Protein AF-A0A183JB23-F1 (afdb_monomer_lite)

Radius of gyration: 21.25 Å; chains: 1; bounding box: 60×54×65 Å

pLDDT: mean 81.25, std 18.47, range [29.94, 95.5]

Structure (mmCIF, N/CA/C/O backbone):
data_AF-A0A183JB23-F1
#
_entry.id   AF-A0A183JB23-F1
#
loop_
_atom_site.group_PDB
_atom_site.id
_atom_site.type_symbol
_atom_site.label_atom_id
_atom_site.label_alt_id
_atom_site.label_comp_id
_atom_site.label_asym_id
_atom_site.label_entity_id
_atom_site.label_seq_id
_atom_site.pdbx_PDB_ins_code
_atom_site.Cartn_x
_atom_site.Cartn_y
_atom_site.Cartn_z
_atom_site.occupancy
_atom_site.B_iso_or_equiv
_atom_site.auth_seq_id
_atom_site.auth_comp_id
_atom_site.auth_asym_id
_atom_site.auth_atom_id
_atom_site.pdbx_PDB_model_num
ATOM 1 N N . MET A 1 1 ? 18.033 11.923 9.412 1.00 29.94 1 MET A N 1
ATOM 2 C CA . MET A 1 1 ? 16.657 11.786 8.889 1.00 29.94 1 MET A CA 1
ATOM 3 C C . MET A 1 1 ? 16.449 10.320 8.555 1.00 29.94 1 MET A C 1
ATOM 5 O O . MET A 1 1 ? 16.976 9.853 7.556 1.00 29.94 1 MET A O 1
ATOM 9 N N . ASN A 1 2 ? 15.789 9.580 9.446 1.00 31.28 2 ASN A N 1
ATOM 10 C CA . ASN A 1 2 ? 15.559 8.147 9.283 1.00 31.28 2 ASN A CA 1
ATOM 11 C C . ASN A 1 2 ? 14.399 7.965 8.306 1.00 31.28 2 ASN A C 1
ATOM 13 O O . ASN A 1 2 ? 13.241 8.105 8.686 1.00 31.28 2 ASN A O 1
ATOM 17 N N . SER A 1 3 ? 14.717 7.726 7.036 1.00 39.00 3 SER A N 1
ATOM 18 C CA . SER A 1 3 ? 13.730 7.214 6.091 1.00 39.00 3 SER A CA 1
ATOM 19 C C . SER A 1 3 ? 13.206 5.892 6.664 1.00 39.00 3 SER A C 1
ATOM 21 O O . SER A 1 3 ? 14.045 5.064 7.039 1.00 39.00 3 SER A O 1
ATOM 23 N N . PRO A 1 4 ? 11.887 5.680 6.829 1.00 46.50 4 PRO A N 1
ATOM 24 C CA . PRO A 1 4 ? 11.413 4.397 7.314 1.00 46.50 4 PRO A CA 1
ATOM 25 C C . PRO A 1 4 ? 11.872 3.347 6.304 1.00 46.50 4 PRO A C 1
ATOM 27 O O . PRO A 1 4 ? 11.533 3.410 5.122 1.00 46.50 4 PRO A O 1
ATOM 30 N N . ILE A 1 5 ? 12.702 2.410 6.763 1.00 50.44 5 ILE A N 1
ATOM 31 C CA . ILE A 1 5 ? 12.928 1.165 6.042 1.00 50.44 5 ILE A CA 1
ATOM 32 C C . ILE A 1 5 ? 11.542 0.543 5.957 1.00 50.44 5 ILE A C 1
ATOM 34 O O . ILE A 1 5 ? 11.023 0.064 6.960 1.00 50.44 5 ILE A O 1
ATOM 38 N N . VAL A 1 6 ? 10.909 0.646 4.792 1.00 62.09 6 VAL A N 1
ATOM 39 C CA . VAL A 1 6 ? 9.597 0.053 4.572 1.00 62.09 6 VAL A CA 1
ATOM 40 C C . VAL A 1 6 ? 9.831 -1.451 4.522 1.00 62.09 6 VAL A C 1
ATOM 42 O O . VAL A 1 6 ? 10.276 -1.999 3.510 1.00 62.09 6 VAL A O 1
ATOM 45 N N . ASP A 1 7 ? 9.645 -2.118 5.657 1.00 78.62 7 ASP A N 1
ATOM 46 C CA . ASP A 1 7 ? 9.544 -3.566 5.680 1.00 78.62 7 ASP A CA 1
ATOM 47 C C . ASP A 1 7 ? 8.314 -3.996 4.861 1.00 78.62 7 ASP A C 1
ATOM 49 O O . ASP A 1 7 ? 7.400 -3.209 4.595 1.00 78.62 7 ASP A O 1
ATOM 53 N N . TYR A 1 8 ? 8.300 -5.252 4.422 1.00 83.88 8 TYR A N 1
ATOM 54 C CA . TYR A 1 8 ? 7.235 -5.757 3.558 1.00 83.88 8 TYR A CA 1
ATOM 55 C C . TYR A 1 8 ? 5.841 -5.612 4.194 1.00 83.88 8 TYR A C 1
ATOM 57 O O . TYR A 1 8 ? 4.883 -5.329 3.482 1.00 83.88 8 TYR A O 1
ATOM 65 N N . GLY A 1 9 ? 5.716 -5.772 5.516 1.00 87.88 9 GLY A N 1
ATOM 66 C CA . GLY A 1 9 ? 4.440 -5.653 6.221 1.00 87.88 9 GLY A CA 1
ATOM 67 C C . GLY A 1 9 ? 3.902 -4.230 6.189 1.00 87.88 9 GLY A C 1
ATOM 68 O O . GLY A 1 9 ? 2.749 -4.024 5.818 1.00 87.88 9 GLY A O 1
ATOM 69 N N . THR A 1 10 ? 4.757 -3.247 6.466 1.00 88.06 10 THR A N 1
ATOM 70 C CA . THR A 1 10 ? 4.409 -1.824 6.347 1.00 88.06 10 THR A CA 1
ATOM 71 C C . THR A 1 10 ? 4.030 -1.451 4.908 1.00 88.06 10 THR A C 1
ATOM 73 O O . THR A 1 10 ? 3.028 -0.767 4.689 1.00 88.06 10 THR A O 1
ATOM 76 N N . ALA A 1 11 ? 4.783 -1.936 3.912 1.00 89.19 11 ALA A N 1
ATOM 77 C CA . ALA A 1 11 ? 4.473 -1.717 2.495 1.00 89.19 11 ALA A CA 1
ATOM 78 C C . ALA A 1 11 ? 3.115 -2.326 2.118 1.00 89.19 11 ALA A C 1
ATOM 80 O O . ALA A 1 11 ? 2.312 -1.707 1.422 1.00 89.19 11 ALA A O 1
ATOM 81 N N . LYS A 1 12 ? 2.842 -3.538 2.606 1.00 90.81 12 LYS A N 1
ATOM 82 C CA . LYS A 1 12 ? 1.601 -4.252 2.324 1.00 90.81 12 LYS A CA 1
ATOM 83 C C . LYS A 1 12 ? 0.407 -3.612 3.026 1.00 90.81 12 LYS A C 1
ATOM 85 O O . LYS A 1 12 ? -0.629 -3.478 2.397 1.00 90.81 12 LYS A O 1
ATOM 90 N N . LEU A 1 13 ? 0.550 -3.110 4.253 1.00 92.56 13 LEU A N 1
ATOM 91 C CA . LEU A 1 13 ? -0.506 -2.318 4.895 1.00 92.56 13 LEU A CA 1
ATOM 92 C C . LEU A 1 13 ? -0.812 -1.050 4.096 1.00 92.56 13 LEU A C 1
ATOM 94 O O . LEU A 1 13 ? -1.975 -0.706 3.898 1.00 92.56 13 LEU A O 1
ATOM 98 N N . MET A 1 14 ? 0.229 -0.380 3.598 1.00 92.56 14 MET A N 1
ATOM 99 C CA . MET A 1 14 ? 0.056 0.755 2.699 1.00 92.56 14 MET A CA 1
ATOM 100 C C . MET A 1 14 ? -0.693 0.344 1.427 1.00 92.56 14 MET A C 1
ATOM 102 O O . MET A 1 14 ? -1.588 1.069 1.010 1.00 92.56 14 MET A O 1
ATOM 106 N N . ALA A 1 15 ? -0.397 -0.823 0.852 1.00 92.31 15 ALA A N 1
ATOM 107 C CA . ALA A 1 15 ? -1.144 -1.358 -0.283 1.00 92.31 15 ALA A CA 1
ATOM 108 C C . ALA A 1 15 ? -2.640 -1.445 -0.037 1.00 92.31 15 ALA A C 1
ATOM 110 O O . ALA A 1 15 ? -3.404 -0.812 -0.764 1.00 92.31 15 ALA A O 1
ATOM 111 N N . GLU A 1 16 ? -3.026 -2.160 1.013 1.00 94.19 16 GLU A N 1
ATOM 112 C CA . GLU A 1 16 ? -4.435 -2.374 1.329 1.00 94.19 16 GLU A CA 1
ATOM 113 C C . GLU A 1 16 ? -5.144 -1.050 1.631 1.00 94.19 16 GLU A C 1
ATOM 115 O O . GLU A 1 16 ? -6.258 -0.806 1.176 1.00 94.19 16 GLU A O 1
ATOM 120 N N . LEU A 1 17 ? -4.465 -0.135 2.329 1.00 94.81 17 LEU A N 1
ATOM 121 C CA . LEU A 1 17 ? -5.001 1.192 2.600 1.00 94.81 17 LEU A CA 1
ATOM 122 C C . LEU A 1 17 ? -5.250 1.987 1.309 1.00 94.81 17 LEU A C 1
ATOM 124 O O . LEU A 1 17 ? -6.299 2.606 1.174 1.00 94.81 17 LEU A O 1
ATOM 128 N N . TYR A 1 18 ? -4.325 1.969 0.348 1.00 95.31 18 TYR A N 1
ATOM 129 C CA . TYR A 1 18 ? -4.506 2.677 -0.924 1.00 95.31 18 TYR A CA 1
ATOM 130 C C . TYR A 1 18 ? -5.567 2.043 -1.832 1.00 95.31 18 TYR A C 1
ATOM 132 O O . TYR A 1 18 ? -6.230 2.784 -2.556 1.00 95.31 18 TYR A O 1
ATOM 140 N N . ASP A 1 19 ? -5.761 0.722 -1.785 1.00 94.25 19 ASP A N 1
ATOM 141 C CA . ASP A 1 19 ? -6.902 0.075 -2.446 1.00 94.25 19 ASP A CA 1
ATOM 142 C C . ASP A 1 19 ? -8.228 0.561 -1.833 1.00 94.25 19 ASP A C 1
ATOM 144 O O . ASP A 1 19 ? -9.118 1.001 -2.558 1.00 94.25 19 ASP A O 1
ATOM 148 N N . VAL A 1 20 ? -8.322 0.614 -0.499 1.00 95.19 20 VAL A N 1
ATOM 149 C CA . VAL A 1 20 ? -9.513 1.126 0.200 1.00 95.19 20 VAL A CA 1
ATOM 150 C C . VAL A 1 20 ? -9.780 2.605 -0.100 1.00 95.19 20 VAL A C 1
ATOM 152 O O . VAL A 1 20 ? -10.933 2.997 -0.283 1.00 95.19 20 VAL A O 1
ATOM 155 N N . LEU A 1 21 ? -8.740 3.442 -0.157 1.00 94.94 21 LEU A N 1
ATOM 156 C CA . LEU A 1 21 ? -8.888 4.870 -0.459 1.00 94.94 21 LEU A CA 1
ATOM 157 C C . LEU A 1 21 ? -9.371 5.124 -1.893 1.00 94.94 21 LEU A C 1
ATOM 159 O O . LEU A 1 21 ? -10.118 6.077 -2.106 1.00 94.94 21 LEU A O 1
ATOM 163 N N . ASP A 1 22 ? -8.974 4.290 -2.857 1.00 94.00 22 ASP A N 1
ATOM 164 C CA . ASP A 1 22 ? -9.474 4.363 -4.238 1.00 94.00 22 ASP A CA 1
ATOM 165 C C . ASP A 1 22 ? -10.975 4.034 -4.307 1.00 94.00 22 ASP A C 1
ATOM 167 O O . ASP A 1 22 ? -11.737 4.722 -4.989 1.00 94.00 22 ASP A O 1
ATOM 171 N N . ASP A 1 23 ? -11.425 3.070 -3.499 1.00 93.31 23 ASP A N 1
ATOM 172 C CA . ASP A 1 23 ? -12.833 2.670 -3.374 1.00 93.31 23 ASP A CA 1
ATOM 173 C C . ASP A 1 23 ? -13.696 3.670 -2.576 1.00 93.31 23 ASP A C 1
ATOM 175 O O . ASP A 1 23 ? -14.910 3.483 -2.429 1.00 93.31 23 ASP A O 1
ATOM 179 N N . MET A 1 24 ? -13.094 4.730 -2.029 1.00 92.75 24 MET A N 1
ATOM 180 C CA . MET A 1 24 ? -13.766 5.773 -1.254 1.00 92.75 24 MET A CA 1
ATOM 181 C C . MET A 1 24 ? -13.617 7.139 -1.951 1.00 92.75 24 MET A C 1
ATOM 183 O O . MET A 1 24 ? -12.703 7.905 -1.636 1.00 92.75 24 MET A O 1
ATOM 187 N N . PRO A 1 25 ? -14.555 7.534 -2.838 1.00 84.56 25 PRO A N 1
ATOM 188 C CA . PRO A 1 25 ? -14.402 8.697 -3.725 1.00 84.56 25 PRO A CA 1
ATOM 189 C C . PRO A 1 25 ? -14.132 10.046 -3.038 1.00 84.56 25 PRO A C 1
ATOM 191 O O . PRO A 1 25 ? -13.620 10.968 -3.683 1.00 84.56 25 PRO A O 1
ATOM 194 N N . ASN A 1 26 ? -14.497 10.155 -1.755 1.00 89.56 26 ASN A N 1
ATOM 195 C CA . ASN A 1 26 ? -14.387 11.350 -0.914 1.00 89.56 26 ASN A CA 1
ATOM 196 C C . ASN A 1 26 ? -13.376 11.194 0.242 1.00 89.56 26 ASN A C 1
ATOM 198 O O . ASN A 1 26 ? -13.339 12.055 1.125 1.00 89.56 26 ASN A O 1
ATOM 202 N N . ALA A 1 27 ? -12.595 10.105 0.275 1.00 89.75 27 ALA A N 1
ATOM 203 C CA . ALA A 1 27 ? -11.636 9.859 1.353 1.00 89.75 27 ALA A CA 1
ATOM 204 C C . ALA A 1 27 ? -10.405 10.755 1.299 1.00 89.75 27 ALA A C 1
ATOM 206 O O . ALA A 1 27 ? -9.889 11.132 2.351 1.00 89.75 27 ALA A O 1
ATOM 207 N N . VAL A 1 28 ? -9.986 11.128 0.091 1.00 92.12 28 VAL A N 1
ATOM 208 C CA . VAL A 1 28 ? -8.857 12.027 -0.160 1.00 92.12 28 VAL A CA 1
ATOM 209 C C . VAL A 1 28 ? -9.293 13.241 -0.973 1.00 92.12 28 VAL A C 1
ATOM 211 O O . VAL A 1 28 ? -10.347 13.247 -1.616 1.00 92.12 28 VAL A O 1
ATOM 214 N N . GLU A 1 29 ? -8.471 14.286 -0.962 1.00 90.94 29 GLU A N 1
ATOM 215 C CA . GLU A 1 29 ? -8.704 15.471 -1.782 1.00 90.94 29 GLU A CA 1
ATOM 216 C C . GLU A 1 29 ? -8.550 15.166 -3.279 1.00 90.94 29 GLU A C 1
ATOM 218 O O . GLU A 1 29 ? -7.829 14.257 -3.691 1.00 90.94 29 GLU A O 1
ATOM 223 N N . GLN A 1 30 ? -9.212 15.959 -4.126 1.00 89.19 30 GLN A N 1
ATOM 224 C CA . GLN A 1 30 ? -9.177 15.760 -5.578 1.00 89.19 30 GLN A CA 1
ATOM 225 C C . GLN A 1 30 ? -7.750 15.854 -6.151 1.00 89.19 30 GLN A C 1
ATOM 227 O O . GLN A 1 30 ? -7.438 15.161 -7.120 1.00 89.19 30 GLN A O 1
ATOM 232 N N . SER A 1 31 ? -6.887 16.675 -5.546 1.00 87.94 31 SER A N 1
ATOM 233 C CA . SER A 1 31 ? -5.465 16.799 -5.890 1.00 87.94 31 SER A CA 1
ATOM 234 C C . SER A 1 31 ? -4.659 15.528 -5.614 1.00 87.94 31 SER A C 1
ATOM 236 O O . SER A 1 31 ? -3.672 15.286 -6.304 1.00 87.94 31 SER A O 1
ATOM 238 N N . ASP A 1 32 ? -5.093 14.702 -4.659 1.00 89.88 32 ASP A N 1
ATOM 239 C CA . ASP A 1 32 ? -4.383 13.494 -4.228 1.00 89.88 32 ASP A CA 1
ATOM 240 C C . ASP A 1 32 ? -4.841 12.234 -4.972 1.00 89.88 32 ASP A C 1
ATOM 242 O O . ASP A 1 32 ? -4.178 11.201 -4.900 1.00 89.88 32 ASP A O 1
ATOM 246 N N . LYS A 1 33 ? -5.938 12.286 -5.740 1.00 90.69 33 LYS A N 1
ATOM 247 C CA . LYS A 1 33 ? -6.467 11.103 -6.448 1.00 90.69 33 LYS A CA 1
ATOM 248 C C . LYS A 1 33 ? -5.469 10.476 -7.417 1.00 90.69 33 LYS A C 1
ATOM 250 O O . LYS A 1 33 ? -5.397 9.258 -7.535 1.00 90.69 33 LYS A O 1
ATOM 255 N N . SER A 1 34 ? -4.673 11.293 -8.103 1.00 90.25 34 SER A N 1
ATOM 256 C CA . SER A 1 34 ? -3.638 10.782 -9.006 1.00 90.25 34 SER A CA 1
ATOM 257 C C . SER A 1 34 ? -2.496 10.101 -8.246 1.00 90.25 34 SER A C 1
ATOM 259 O O . SER A 1 34 ? -1.965 9.097 -8.711 1.00 90.25 34 SER A O 1
ATOM 261 N N . VAL A 1 35 ? -2.165 10.599 -7.052 1.00 91.81 35 VAL A N 1
ATOM 262 C CA . VAL A 1 35 ? -1.186 9.986 -6.146 1.00 91.81 35 VAL A CA 1
ATOM 263 C C . VAL A 1 35 ? -1.708 8.645 -5.631 1.00 91.81 35 VAL A C 1
ATOM 265 O O . VAL A 1 35 ? -0.976 7.659 -5.683 1.00 91.81 35 VAL A O 1
ATOM 268 N N . VAL A 1 36 ? -2.980 8.583 -5.220 1.00 93.56 36 VAL A N 1
ATOM 269 C CA . VAL A 1 36 ? -3.649 7.333 -4.823 1.00 93.56 36 VAL A CA 1
ATOM 270 C C . VAL A 1 36 ? -3.575 6.296 -5.942 1.00 93.56 36 VAL A C 1
ATOM 272 O O . VAL A 1 36 ? -3.113 5.181 -5.706 1.00 93.56 36 VAL A O 1
ATOM 275 N N . ALA A 1 37 ? -3.914 6.687 -7.172 1.00 92.69 37 ALA A N 1
ATOM 276 C CA . ALA A 1 37 ? -3.870 5.799 -8.329 1.00 92.69 37 ALA A CA 1
ATOM 277 C C . ALA A 1 37 ? -2.454 5.274 -8.634 1.00 92.69 37 ALA A C 1
ATOM 279 O O . ALA A 1 37 ? -2.299 4.088 -8.933 1.00 92.69 37 ALA A O 1
ATOM 280 N N . ILE A 1 38 ? -1.417 6.123 -8.534 1.00 93.75 38 ILE A N 1
ATOM 281 C CA . ILE A 1 38 ? -0.013 5.707 -8.703 1.00 93.75 38 ILE A CA 1
ATOM 282 C C . ILE A 1 38 ? 0.356 4.675 -7.643 1.00 93.75 38 ILE A C 1
ATOM 284 O O . ILE A 1 38 ? 0.805 3.584 -7.984 1.00 93.75 38 ILE A O 1
ATOM 288 N N . VAL A 1 39 ? 0.174 5.009 -6.363 1.00 94.06 39 VAL A N 1
ATOM 289 C CA . VAL A 1 39 ? 0.638 4.161 -5.258 1.00 94.06 39 VAL A CA 1
ATOM 290 C C . VAL A 1 39 ? -0.092 2.821 -5.271 1.00 94.06 39 VAL A C 1
ATOM 292 O O . VAL A 1 39 ? 0.556 1.781 -5.191 1.00 94.06 39 VAL A O 1
ATOM 295 N N . ARG A 1 40 ? -1.411 2.818 -5.486 1.00 93.75 40 ARG A N 1
ATOM 296 C CA . ARG A 1 40 ? -2.208 1.597 -5.650 1.00 93.75 40 ARG A CA 1
ATOM 297 C C . ARG A 1 40 ? -1.667 0.683 -6.751 1.00 93.75 40 ARG A C 1
ATOM 299 O O . ARG A 1 40 ? -1.449 -0.503 -6.522 1.00 93.75 40 ARG A O 1
ATOM 306 N N . ASN A 1 41 ? -1.404 1.226 -7.937 1.00 92.94 41 ASN A N 1
ATOM 307 C CA . ASN A 1 41 ? -0.906 0.432 -9.062 1.00 92.94 41 ASN A CA 1
ATOM 308 C C . ASN A 1 41 ? 0.537 -0.052 -8.853 1.00 92.94 41 ASN A C 1
ATOM 310 O O . ASN A 1 41 ? 0.875 -1.180 -9.213 1.00 92.94 41 ASN A O 1
ATOM 314 N N . VAL A 1 42 ? 1.376 0.756 -8.199 1.00 93.25 42 VAL A N 1
ATOM 315 C CA . VAL A 1 42 ? 2.703 0.326 -7.736 1.00 93.25 42 VAL A CA 1
ATOM 316 C C . VAL A 1 42 ? 2.577 -0.878 -6.807 1.00 93.25 42 VAL A C 1
ATOM 318 O O . VAL A 1 42 ? 3.299 -1.857 -6.972 1.00 93.25 42 VAL A O 1
ATOM 321 N N . ASN A 1 43 ? 1.639 -0.842 -5.865 1.00 91.06 43 ASN A N 1
ATOM 322 C CA . ASN A 1 43 ? 1.438 -1.928 -4.916 1.00 91.06 43 ASN A CA 1
ATOM 323 C C . ASN A 1 43 ? 0.996 -3.223 -5.602 1.00 91.06 43 ASN A C 1
ATOM 325 O O . ASN A 1 43 ? 1.560 -4.281 -5.332 1.00 91.06 43 ASN A O 1
ATOM 329 N N . ARG A 1 44 ? 0.054 -3.143 -6.543 1.00 89.31 44 ARG A N 1
ATOM 330 C CA . ARG A 1 44 ? -0.423 -4.312 -7.299 1.00 89.31 44 ARG A CA 1
ATOM 331 C C . ARG A 1 44 ? 0.685 -5.012 -8.079 1.00 89.31 44 ARG A C 1
ATOM 333 O O . ARG A 1 44 ? 0.728 -6.237 -8.103 1.00 89.31 44 ARG A O 1
ATOM 340 N N . LEU A 1 45 ? 1.597 -4.245 -8.674 1.00 89.94 45 LEU A N 1
ATOM 341 C CA . LEU A 1 45 ? 2.695 -4.784 -9.479 1.00 89.94 45 LEU A CA 1
ATOM 342 C C . LEU A 1 45 ? 3.892 -5.238 -8.635 1.00 89.94 45 LEU A C 1
ATOM 344 O O . LEU A 1 45 ? 4.410 -6.337 -8.826 1.00 89.94 45 LEU A O 1
ATOM 348 N N . PHE A 1 46 ? 4.355 -4.394 -7.712 1.00 90.50 46 PHE A N 1
ATOM 349 C CA . PHE A 1 46 ? 5.643 -4.573 -7.032 1.00 90.50 46 PHE A CA 1
ATOM 350 C C . PHE A 1 46 ? 5.536 -5.201 -5.637 1.00 90.50 46 PHE A C 1
ATOM 352 O O . PHE A 1 46 ? 6.557 -5.623 -5.096 1.00 90.50 46 PHE A O 1
ATOM 359 N N . LEU A 1 47 ? 4.327 -5.313 -5.073 1.00 88.94 47 LEU A N 1
ATOM 360 C CA . LEU A 1 47 ? 4.046 -6.073 -3.845 1.00 88.94 47 LEU A CA 1
ATOM 361 C C . LEU A 1 47 ? 3.214 -7.335 -4.104 1.00 88.94 47 LEU A C 1
ATOM 363 O O . LEU A 1 47 ? 2.608 -7.883 -3.181 1.00 88.94 47 LEU A O 1
ATOM 367 N N . HIS A 1 48 ? 3.159 -7.806 -5.350 1.00 86.38 48 HIS A N 1
ATOM 368 C CA . HIS A 1 48 ? 2.441 -9.034 -5.660 1.00 86.38 48 HIS A CA 1
ATOM 369 C C . HIS A 1 48 ? 3.054 -10.232 -4.899 1.00 86.38 48 HIS A C 1
ATOM 371 O O . HIS A 1 48 ? 4.284 -10.349 -4.840 1.00 86.38 48 HIS A O 1
ATOM 377 N N . PRO A 1 49 ? 2.249 -11.169 -4.355 1.00 83.62 49 PRO A N 1
ATOM 378 C CA . PRO A 1 49 ? 2.764 -12.302 -3.584 1.00 83.62 49 PRO A CA 1
ATOM 379 C C . PRO A 1 49 ? 3.839 -13.123 -4.303 1.00 83.62 49 PRO A C 1
ATOM 381 O O . PRO A 1 49 ? 4.796 -13.569 -3.681 1.00 83.62 49 PRO A O 1
ATOM 384 N N . SER A 1 50 ? 3.742 -13.269 -5.626 1.00 84.31 50 SER A N 1
ATOM 385 C CA . SER A 1 50 ? 4.728 -14.019 -6.418 1.00 84.31 50 SER A CA 1
ATOM 386 C C . SER A 1 50 ? 6.111 -13.359 -6.506 1.00 84.31 50 SER A C 1
ATOM 388 O O . SER A 1 50 ? 7.052 -14.006 -6.951 1.00 84.31 50 SER A O 1
ATOM 390 N N . VAL A 1 51 ? 6.244 -12.077 -6.145 1.00 84.94 51 VAL A N 1
ATOM 391 C CA . VAL A 1 51 ? 7.533 -11.358 -6.104 1.00 84.94 51 VAL A CA 1
ATOM 392 C C . VAL A 1 51 ? 7.980 -11.028 -4.675 1.00 84.94 51 VAL A C 1
ATOM 394 O O . VAL A 1 51 ? 9.037 -10.423 -4.486 1.00 84.94 51 VAL A O 1
ATOM 397 N N . LYS A 1 52 ? 7.216 -11.465 -3.662 1.00 85.94 52 LYS A N 1
ATOM 398 C CA . LYS A 1 52 ? 7.493 -11.252 -2.233 1.00 85.94 52 LYS A CA 1
ATOM 399 C C . LYS A 1 52 ? 8.906 -11.683 -1.849 1.00 85.94 52 LYS A C 1
ATOM 401 O O . LYS A 1 52 ? 9.625 -10.905 -1.228 1.00 85.94 52 LYS A O 1
ATOM 406 N N . ASP A 1 53 ? 9.319 -12.887 -2.235 1.00 84.69 53 ASP A N 1
ATOM 407 C CA . ASP A 1 53 ? 10.618 -13.435 -1.826 1.00 84.69 53 ASP A CA 1
ATOM 408 C C . ASP A 1 53 ? 11.785 -12.641 -2.418 1.00 84.69 53 ASP A C 1
ATOM 410 O O . ASP A 1 53 ? 12.766 -12.374 -1.723 1.00 84.69 53 ASP A O 1
ATOM 414 N N . ALA A 1 54 ? 11.660 -12.180 -3.667 1.00 85.81 54 ALA A N 1
ATOM 415 C CA . ALA A 1 54 ? 12.642 -11.293 -4.285 1.00 85.81 54 ALA A CA 1
ATOM 416 C C . ALA A 1 54 ? 12.741 -9.966 -3.515 1.00 85.81 54 ALA A C 1
ATOM 418 O O . ALA A 1 54 ? 13.836 -9.511 -3.188 1.00 85.81 54 ALA A O 1
ATOM 419 N N . LEU A 1 55 ? 11.600 -9.387 -3.135 1.00 84.44 55 LEU A N 1
ATOM 420 C CA . LEU 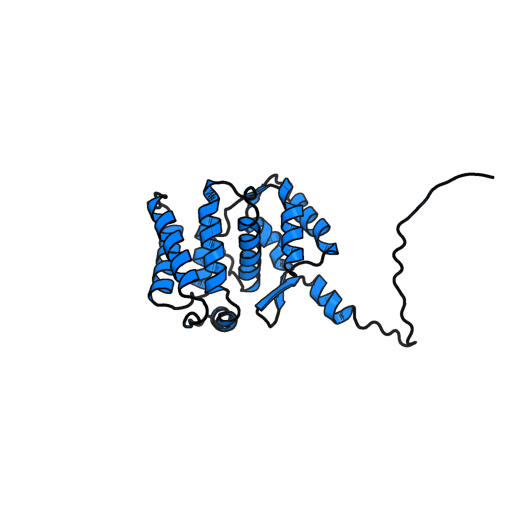A 1 55 ? 11.562 -8.134 -2.388 1.00 84.44 55 LEU A CA 1
ATOM 421 C C . LEU A 1 55 ? 12.146 -8.267 -0.969 1.00 84.44 55 LEU A C 1
ATOM 423 O O . LEU A 1 55 ? 12.888 -7.386 -0.530 1.00 84.44 55 LEU A O 1
ATOM 427 N N . ILE A 1 56 ? 11.848 -9.365 -0.263 1.00 84.31 56 ILE A N 1
ATOM 428 C CA . ILE A 1 56 ? 12.363 -9.643 1.089 1.00 84.31 56 ILE A CA 1
ATOM 429 C C . ILE A 1 56 ? 13.869 -9.928 1.058 1.00 84.31 56 ILE A C 1
ATOM 431 O O . ILE A 1 56 ? 14.603 -9.406 1.897 1.00 84.31 56 ILE A O 1
ATOM 435 N N . SER A 1 57 ? 14.337 -10.711 0.083 1.00 84.00 57 SER A N 1
ATOM 436 C CA . SER A 1 57 ? 15.764 -11.023 -0.098 1.00 84.00 57 SER A CA 1
ATOM 437 C C . SER A 1 57 ? 16.584 -9.851 -0.650 1.00 84.00 57 SER A C 1
ATOM 439 O O . SER A 1 57 ? 17.811 -9.901 -0.639 1.00 84.00 57 SER A O 1
ATOM 441 N N . GLY A 1 58 ? 15.929 -8.780 -1.115 1.00 82.38 58 GLY A N 1
ATOM 442 C CA . GLY A 1 58 ? 16.586 -7.628 -1.738 1.00 82.38 58 GLY A CA 1
ATOM 443 C C . GLY A 1 58 ? 17.058 -7.888 -3.172 1.00 82.38 58 GLY A C 1
ATOM 444 O O . GLY A 1 58 ? 17.790 -7.072 -3.739 1.00 82.38 58 GLY A O 1
ATOM 445 N N . CYS A 1 59 ? 16.643 -9.004 -3.768 1.00 85.81 59 CYS A N 1
ATOM 446 C CA . CYS A 1 59 ? 16.922 -9.349 -5.152 1.00 85.81 59 CYS A CA 1
ATOM 447 C C . CYS A 1 59 ? 15.949 -8.653 -6.116 1.00 85.81 59 CYS A C 1
ATOM 449 O O . CYS A 1 59 ? 14.836 -8.263 -5.764 1.00 85.81 59 CYS A O 1
ATOM 451 N N . ILE A 1 60 ? 16.372 -8.527 -7.373 1.00 88.31 60 ILE A N 1
ATOM 452 C CA . ILE A 1 60 ? 15.486 -8.160 -8.480 1.00 88.31 60 ILE A CA 1
ATOM 453 C C . ILE A 1 60 ? 15.051 -9.427 -9.212 1.00 88.31 60 ILE A C 1
ATOM 455 O O . ILE A 1 60 ? 15.844 -10.348 -9.404 1.00 88.31 60 ILE A O 1
ATOM 459 N N . ALA A 1 61 ? 13.792 -9.470 -9.624 1.00 88.62 61 ALA A N 1
ATOM 460 C CA . ALA A 1 61 ? 13.211 -10.560 -10.392 1.00 88.62 61 ALA A CA 1
ATOM 461 C C . ALA A 1 61 ? 12.443 -9.985 -11.580 1.00 88.62 61 ALA A C 1
ATOM 463 O O . ALA A 1 61 ? 12.103 -8.802 -11.597 1.00 88.62 61 ALA A O 1
ATOM 464 N N . ARG A 1 62 ? 12.175 -10.804 -12.595 1.00 88.62 62 ARG A N 1
ATOM 465 C CA . ARG A 1 62 ? 11.266 -10.378 -13.660 1.00 88.62 62 ARG A CA 1
ATOM 466 C C . ARG A 1 62 ? 9.860 -10.262 -13.100 1.00 88.62 62 ARG A C 1
ATOM 468 O O . ARG A 1 62 ? 9.453 -11.094 -12.287 1.00 88.62 62 ARG A O 1
ATOM 475 N N . LEU A 1 63 ? 9.120 -9.257 -13.559 1.00 86.25 63 LEU A N 1
ATOM 476 C CA . LEU A 1 63 ? 7.695 -9.205 -13.264 1.00 86.25 63 LEU A CA 1
ATOM 477 C C . LEU A 1 63 ? 7.022 -10.448 -13.884 1.00 86.25 63 LEU A C 1
ATOM 479 O O . LEU A 1 63 ? 7.326 -10.803 -15.030 1.00 86.25 63 LEU A O 1
ATOM 483 N N . PRO A 1 64 ? 6.165 -11.154 -13.127 1.00 78.94 64 PRO A N 1
ATOM 484 C CA . PRO A 1 64 ? 5.452 -12.330 -13.606 1.00 78.94 64 PRO A CA 1
ATOM 485 C C . PRO A 1 64 ? 4.708 -12.044 -14.907 1.00 78.94 64 PRO A C 1
ATOM 487 O O . PRO A 1 64 ? 3.971 -11.070 -14.991 1.00 78.94 64 PRO A O 1
ATOM 490 N N . ALA A 1 65 ? 4.830 -12.933 -15.894 1.00 70.81 65 ALA A N 1
ATOM 491 C CA . ALA A 1 65 ? 4.095 -12.808 -17.157 1.00 70.81 65 ALA A CA 1
ATOM 492 C C . ALA A 1 65 ? 2.561 -12.831 -16.970 1.00 70.81 65 ALA A C 1
ATOM 494 O O . ALA A 1 65 ? 1.833 -12.381 -17.849 1.00 70.81 65 ALA A O 1
ATOM 495 N N . SER A 1 66 ? 2.089 -13.360 -15.834 1.00 63.00 66 SER A N 1
ATOM 496 C CA . SER A 1 66 ? 0.682 -13.419 -15.430 1.00 63.00 66 SER A CA 1
ATOM 497 C C . SER A 1 66 ? 0.144 -12.125 -14.811 1.00 63.00 66 SER A C 1
ATOM 499 O O . SER A 1 66 ? -1.070 -11.991 -14.712 1.00 63.00 66 SER A O 1
ATOM 501 N N . LEU A 1 67 ? 1.008 -11.195 -14.376 1.00 62.91 67 LEU A N 1
ATOM 502 C CA . LEU A 1 67 ? 0.605 -9.813 -14.094 1.00 62.91 67 LEU A CA 1
ATOM 503 C C . LEU A 1 67 ? 0.483 -9.157 -15.462 1.00 62.91 67 LEU A C 1
ATOM 505 O O . LEU A 1 67 ? 1.487 -8.859 -16.112 1.00 62.91 67 LEU A O 1
ATOM 509 N N . CYS A 1 68 ? -0.749 -9.128 -15.958 1.00 63.81 68 CYS A N 1
ATOM 510 C CA . CYS A 1 68 ? -1.069 -8.853 -17.341 1.00 63.81 68 CYS A CA 1
ATOM 511 C C . CYS A 1 68 ? -0.392 -7.561 -17.817 1.00 63.81 68 CYS A C 1
ATOM 513 O O . CYS A 1 68 ? -0.187 -6.585 -17.095 1.00 63.81 68 CYS A O 1
ATOM 515 N N . GLN A 1 69 ? -0.089 -7.520 -19.112 1.00 78.06 69 GLN A N 1
ATOM 516 C CA . GLN A 1 69 ? 0.356 -6.295 -19.782 1.00 78.06 69 GLN A CA 1
ATOM 517 C C . GLN A 1 69 ? -0.581 -5.104 -19.505 1.00 78.06 69 GLN A C 1
ATOM 519 O O . GLN A 1 69 ? -0.163 -3.959 -19.645 1.00 78.06 69 GLN A O 1
ATOM 524 N N . MET A 1 70 ? -1.820 -5.386 -19.090 1.00 82.81 70 MET A N 1
ATOM 525 C CA . MET A 1 70 ? -2.816 -4.431 -18.634 1.00 82.81 70 MET A CA 1
ATOM 526 C C . MET A 1 70 ? -2.367 -3.623 -17.416 1.00 82.81 70 MET A C 1
ATOM 528 O O . MET A 1 70 ? -2.346 -2.406 -17.528 1.00 82.81 70 MET A O 1
ATOM 532 N N . GLU A 1 71 ? -1.948 -4.232 -16.303 1.00 86.81 71 GLU A N 1
ATOM 533 C CA . GLU A 1 71 ? -1.530 -3.490 -15.101 1.00 86.81 71 GLU A CA 1
ATOM 534 C C . GLU A 1 71 ? -0.275 -2.646 -15.376 1.00 86.81 71 GLU A C 1
ATOM 536 O O . GLU A 1 71 ? -0.153 -1.506 -14.924 1.00 86.81 71 GLU A O 1
ATOM 541 N N . ILE A 1 72 ? 0.652 -3.172 -16.187 1.00 89.12 72 ILE A N 1
ATOM 542 C CA . ILE A 1 72 ? 1.831 -2.422 -16.646 1.00 89.12 72 ILE A CA 1
ATOM 543 C C . ILE A 1 72 ? 1.409 -1.232 -17.520 1.00 89.12 72 ILE A C 1
ATOM 545 O O . ILE A 1 72 ? 1.929 -0.125 -17.349 1.00 89.12 72 ILE A O 1
ATOM 549 N N . ALA A 1 73 ? 0.490 -1.437 -18.467 1.00 89.00 73 ALA A N 1
ATOM 550 C CA . ALA A 1 73 ? -0.014 -0.380 -19.340 1.00 89.00 73 ALA A CA 1
ATOM 551 C C . ALA A 1 73 ? -0.802 0.679 -18.555 1.00 89.00 73 ALA A C 1
ATOM 553 O O . ALA A 1 73 ? -0.634 1.872 -18.810 1.00 89.00 73 ALA A O 1
ATOM 554 N N . GLU A 1 74 ? -1.595 0.257 -17.572 1.00 91.50 74 GLU A N 1
ATOM 555 C CA . GLU A 1 74 ? -2.362 1.125 -16.684 1.00 91.50 74 GLU A CA 1
ATOM 556 C C . GLU A 1 74 ? -1.428 2.035 -15.885 1.00 91.50 74 GLU A C 1
ATOM 558 O O . GLU A 1 74 ? -1.538 3.261 -15.978 1.00 91.50 74 GLU A O 1
ATOM 563 N N . LEU A 1 75 ? -0.435 1.470 -15.184 1.00 92.31 75 LEU A N 1
ATOM 564 C CA . LEU A 1 75 ? 0.517 2.278 -14.422 1.00 92.31 75 LEU A CA 1
ATOM 565 C C . LEU A 1 75 ? 1.298 3.240 -15.331 1.00 92.31 75 LEU A C 1
ATOM 567 O O . LEU A 1 75 ? 1.497 4.402 -14.971 1.00 92.31 75 LEU A O 1
ATOM 571 N N . ARG A 1 76 ? 1.699 2.804 -16.535 1.00 91.56 76 ARG A N 1
ATOM 572 C CA . ARG A 1 76 ? 2.347 3.691 -17.520 1.00 91.56 76 ARG A CA 1
ATOM 573 C C . ARG A 1 76 ? 1.443 4.862 -17.912 1.00 91.56 76 ARG A C 1
ATOM 575 O O . ARG A 1 76 ? 1.913 6.000 -17.919 1.00 91.56 76 ARG A O 1
ATOM 582 N N . GLY A 1 77 ? 0.169 4.609 -18.208 1.00 92.25 77 GLY A N 1
ATOM 583 C CA . GLY A 1 77 ? -0.796 5.649 -18.575 1.00 92.25 77 GLY A CA 1
ATOM 584 C C . GLY A 1 77 ? -1.051 6.649 -17.444 1.00 92.25 77 GLY A C 1
ATOM 585 O O . GLY A 1 77 ? -1.108 7.862 -17.680 1.00 92.25 77 GLY A O 1
ATOM 586 N N . ILE A 1 78 ? -1.124 6.162 -16.201 1.00 92.12 78 ILE A N 1
ATOM 587 C CA . ILE A 1 78 ? -1.265 7.006 -15.008 1.00 92.12 78 ILE A CA 1
ATOM 588 C C . ILE A 1 78 ? -0.035 7.902 -14.839 1.00 92.12 78 ILE A C 1
ATOM 590 O O . ILE A 1 78 ? -0.190 9.112 -14.667 1.00 92.12 78 ILE A O 1
ATOM 594 N N . ILE A 1 79 ? 1.178 7.345 -14.939 1.00 92.06 79 ILE A N 1
ATOM 595 C CA . ILE A 1 79 ? 2.430 8.110 -14.826 1.00 92.06 79 ILE A CA 1
ATOM 596 C C . ILE A 1 79 ? 2.504 9.192 -15.909 1.00 92.06 79 ILE A C 1
ATOM 598 O O . ILE A 1 79 ? 2.782 10.346 -15.596 1.00 92.06 79 ILE A O 1
ATOM 602 N N . GLN A 1 80 ? 2.198 8.858 -17.166 1.00 89.88 80 GLN A N 1
ATOM 603 C CA . GLN A 1 80 ? 2.197 9.829 -18.267 1.00 89.88 80 GLN A CA 1
ATOM 604 C C . GLN A 1 80 ? 1.205 10.971 -18.022 1.00 89.88 80 GLN A C 1
ATOM 606 O O . GLN A 1 80 ? 1.548 12.144 -18.171 1.00 89.88 80 GLN A O 1
ATOM 611 N N . THR A 1 81 ? -0.013 10.638 -17.590 1.00 88.81 81 THR A N 1
ATOM 612 C CA . THR A 1 81 ? -1.048 11.630 -17.274 1.00 88.81 81 THR A CA 1
ATOM 613 C C . THR A 1 81 ? -0.634 12.513 -16.098 1.00 88.81 81 THR A C 1
ATOM 615 O O . THR A 1 81 ? -0.865 13.723 -16.122 1.00 88.81 81 THR A O 1
ATOM 618 N N . PHE A 1 82 ? -0.013 11.927 -15.072 1.00 87.50 82 PHE A N 1
ATOM 619 C CA . PHE A 1 82 ? 0.503 12.657 -13.920 1.00 87.50 82 PHE A CA 1
ATOM 620 C C . PHE A 1 82 ? 1.595 13.643 -14.345 1.00 87.50 82 PHE A C 1
ATOM 622 O O . PHE A 1 82 ? 1.468 14.837 -14.069 1.00 87.50 82 PHE A O 1
ATOM 629 N N . SER A 1 83 ? 2.601 13.177 -15.090 1.00 83.81 83 SER A N 1
ATOM 630 C CA . SER A 1 83 ? 3.707 13.993 -15.603 1.00 83.81 83 SER A CA 1
ATOM 631 C C . SER A 1 83 ? 3.261 15.115 -16.540 1.00 83.81 83 SER A C 1
ATOM 633 O O . SER A 1 83 ? 3.882 16.170 -16.544 1.00 83.81 83 SER A O 1
ATOM 635 N N . ALA A 1 84 ? 2.187 14.921 -17.310 1.00 82.44 84 ALA A N 1
ATOM 636 C CA . ALA A 1 84 ? 1.648 15.959 -18.188 1.00 82.44 84 ALA A CA 1
ATOM 637 C C . ALA A 1 84 ? 0.865 17.048 -17.430 1.00 82.44 84 ALA A C 1
ATOM 639 O O . ALA A 1 84 ? 0.877 18.210 -17.828 1.00 82.44 84 ALA A O 1
ATOM 640 N N . LYS A 1 85 ? 0.162 16.679 -16.349 1.00 74.62 85 LYS A N 1
ATOM 641 C CA . LYS A 1 85 ? -0.688 17.598 -15.567 1.00 74.62 85 LYS A CA 1
ATOM 642 C C . LYS A 1 85 ? 0.069 18.373 -14.495 1.00 74.62 85 LYS A C 1
ATOM 644 O O . LYS A 1 85 ? -0.376 19.446 -14.096 1.00 74.62 85 LYS A O 1
ATOM 649 N N . THR A 1 86 ? 1.161 17.818 -13.979 1.00 65.75 86 THR A N 1
ATOM 650 C CA . THR A 1 86 ? 1.919 18.432 -12.888 1.00 65.75 86 THR A CA 1
ATOM 651 C C . THR A 1 86 ? 3.181 19.096 -13.412 1.00 65.75 86 THR A C 1
ATOM 653 O O . THR A 1 86 ? 3.981 18.497 -14.123 1.00 65.75 86 THR A O 1
ATOM 656 N N . VAL A 1 87 ? 3.399 20.347 -13.012 1.00 65.06 87 VAL A N 1
ATOM 657 C CA . VAL A 1 87 ? 4.699 21.008 -13.144 1.00 65.06 87 VAL A CA 1
ATOM 658 C C . VAL A 1 87 ? 5.606 20.398 -12.069 1.00 65.06 87 VAL A C 1
ATOM 660 O O . VAL A 1 87 ? 5.828 20.992 -11.021 1.00 65.06 87 VAL A O 1
ATOM 663 N N . ILE A 1 88 ? 6.116 19.178 -12.292 1.00 62.88 88 ILE A N 1
ATOM 664 C CA . ILE A 1 88 ? 7.028 18.468 -11.358 1.00 62.88 88 ILE A CA 1
ATOM 665 C C . ILE A 1 88 ? 8.412 19.149 -11.298 1.00 62.88 88 ILE A C 1
ATOM 667 O O . ILE A 1 88 ? 9.343 18.635 -10.696 1.00 62.88 88 ILE A O 1
ATOM 671 N N . VAL A 1 89 ? 8.569 20.325 -11.908 1.00 57.12 89 VAL A N 1
ATOM 672 C CA . VAL A 1 89 ? 9.848 20.975 -12.227 1.00 57.12 89 VAL A CA 1
ATOM 673 C C . VAL A 1 89 ? 10.744 21.189 -10.995 1.00 57.12 89 VAL A C 1
ATOM 675 O O . VAL A 1 89 ? 11.956 21.253 -11.154 1.00 57.12 89 VAL A O 1
ATOM 678 N N . ASN A 1 90 ? 10.187 21.181 -9.775 1.00 62.25 90 ASN A N 1
ATOM 679 C CA . ASN A 1 90 ? 10.940 21.391 -8.533 1.00 62.25 90 ASN A CA 1
ATOM 680 C C . ASN A 1 90 ? 10.834 20.257 -7.488 1.00 62.25 90 ASN A C 1
ATOM 682 O O . ASN A 1 90 ? 11.330 20.422 -6.377 1.00 62.25 90 ASN A O 1
ATOM 686 N N . GLU A 1 91 ? 10.211 19.112 -7.795 1.00 81.19 91 GLU A N 1
ATOM 687 C CA . GLU A 1 91 ? 10.087 17.996 -6.837 1.00 81.19 91 GLU A CA 1
ATOM 688 C C . GLU A 1 91 ? 11.039 16.842 -7.187 1.00 81.19 91 GLU A C 1
ATOM 690 O O . GLU A 1 91 ? 10.623 15.823 -7.745 1.00 81.19 91 GLU A O 1
ATOM 695 N N . SER A 1 92 ? 12.324 16.997 -6.840 1.00 84.25 92 SER A N 1
ATOM 696 C CA . SER A 1 92 ? 13.399 16.033 -7.149 1.00 84.25 92 SER A CA 1
ATOM 697 C C . SER A 1 92 ? 13.047 14.589 -6.788 1.00 84.25 92 SER A C 1
ATOM 699 O O . SER A 1 92 ? 13.313 13.672 -7.565 1.00 84.25 92 SER A O 1
ATOM 701 N N . ASP A 1 93 ? 12.399 14.388 -5.641 1.00 87.00 93 ASP A N 1
ATOM 702 C CA . ASP A 1 93 ? 12.066 13.060 -5.126 1.00 87.00 93 ASP A CA 1
ATOM 703 C C . ASP A 1 93 ? 10.977 12.385 -5.969 1.00 87.00 93 ASP A C 1
ATOM 705 O O . ASP A 1 93 ? 11.080 11.198 -6.283 1.00 87.00 93 ASP A O 1
ATOM 709 N N . LYS A 1 94 ? 9.966 13.147 -6.413 1.00 88.88 94 LYS A N 1
ATOM 710 C CA . LYS A 1 94 ? 8.912 12.640 -7.304 1.00 88.88 94 LYS A CA 1
ATOM 711 C C . LYS A 1 94 ? 9.452 12.340 -8.695 1.00 88.88 94 LYS A C 1
ATOM 713 O O . LYS A 1 94 ? 9.091 11.311 -9.262 1.00 88.88 94 LYS A O 1
ATOM 718 N N . ILE A 1 95 ? 10.332 13.193 -9.230 1.00 89.69 95 ILE A N 1
ATOM 719 C CA . ILE A 1 95 ? 11.002 12.935 -10.514 1.00 89.69 95 ILE A CA 1
ATOM 720 C C . ILE A 1 95 ? 11.804 11.635 -10.422 1.00 89.69 95 ILE A C 1
ATOM 722 O O . ILE A 1 95 ? 11.651 10.758 -11.269 1.00 89.69 95 ILE A O 1
ATOM 726 N N . CYS A 1 96 ? 12.618 11.483 -9.375 1.00 90.69 96 CYS A N 1
ATOM 727 C CA . CYS A 1 96 ? 13.425 10.286 -9.155 1.00 90.69 96 CYS A CA 1
ATOM 728 C C . CYS A 1 96 ? 12.553 9.022 -9.073 1.00 90.69 96 CYS A C 1
ATOM 730 O O . CYS A 1 96 ? 12.799 8.051 -9.791 1.00 90.69 96 CYS A O 1
ATOM 732 N N . ALA A 1 97 ? 11.487 9.056 -8.269 1.00 93.00 97 ALA A N 1
ATOM 733 C CA . ALA A 1 97 ? 10.549 7.947 -8.133 1.00 93.00 97 ALA A CA 1
ATOM 734 C C . ALA A 1 97 ? 9.864 7.583 -9.465 1.00 93.00 97 ALA A C 1
ATOM 736 O O . ALA A 1 97 ? 9.768 6.402 -9.800 1.00 93.00 97 ALA A O 1
ATOM 737 N N . ILE A 1 98 ? 9.447 8.572 -10.262 1.00 92.81 98 ILE A N 1
ATOM 738 C CA . ILE A 1 98 ? 8.868 8.340 -11.595 1.00 92.81 98 ILE A CA 1
ATOM 739 C C . ILE A 1 98 ? 9.890 7.702 -12.537 1.00 92.81 98 ILE A C 1
ATOM 741 O O . ILE A 1 98 ? 9.567 6.724 -13.208 1.00 92.81 98 ILE A O 1
ATOM 745 N N . CYS A 1 99 ? 11.128 8.199 -12.569 1.00 92.06 99 CYS A N 1
ATOM 746 C CA . CYS A 1 99 ? 12.190 7.627 -13.396 1.00 92.06 99 CYS A CA 1
ATOM 747 C C . CYS A 1 99 ? 12.462 6.157 -13.042 1.00 92.06 99 CYS A C 1
ATOM 749 O O . CYS A 1 99 ? 12.605 5.324 -13.939 1.00 92.06 99 CYS A O 1
ATOM 751 N N . LEU A 1 100 ? 12.487 5.825 -11.746 1.00 94.31 100 LEU A N 1
ATOM 752 C CA . LEU A 1 100 ? 12.645 4.447 -11.271 1.00 94.31 100 LEU A CA 1
ATOM 753 C C . LEU A 1 100 ? 11.495 3.550 -11.742 1.00 94.31 100 LEU A C 1
ATOM 755 O O . LEU A 1 100 ? 11.746 2.458 -12.253 1.00 94.31 100 LEU A O 1
ATOM 759 N N . LEU A 1 101 ? 10.252 4.023 -11.620 1.00 94.50 101 LEU A N 1
ATOM 760 C CA . LEU A 1 101 ? 9.068 3.292 -12.072 1.00 94.50 101 LEU A CA 1
ATOM 761 C C . LEU A 1 101 ? 9.085 3.065 -13.584 1.00 94.50 101 LEU A C 1
ATOM 763 O O . LEU A 1 101 ? 8.928 1.934 -14.034 1.00 94.50 101 LEU A O 1
ATOM 767 N N . VAL A 1 102 ? 9.328 4.110 -14.376 1.00 93.31 102 VAL A N 1
ATOM 768 C CA . VAL A 1 102 ? 9.376 4.012 -15.843 1.00 93.31 102 VAL A CA 1
ATOM 769 C C . VAL A 1 102 ? 10.450 3.023 -16.287 1.00 93.31 102 VAL A C 1
ATOM 771 O O . VAL A 1 102 ? 10.180 2.180 -17.143 1.00 93.31 102 VAL A O 1
ATOM 774 N N . LYS A 1 103 ? 11.640 3.076 -15.676 1.00 93.31 103 LYS A N 1
ATOM 775 C CA . LYS A 1 103 ? 12.726 2.139 -15.976 1.00 93.31 103 LYS A CA 1
ATOM 776 C C . LYS A 1 103 ? 12.332 0.695 -15.659 1.00 93.31 103 LYS A C 1
ATOM 778 O O . LYS A 1 103 ? 12.452 -0.165 -16.527 1.00 93.31 103 LYS A O 1
ATOM 783 N N . ALA A 1 104 ? 11.814 0.439 -14.457 1.00 92.25 104 ALA A N 1
ATOM 784 C CA . ALA A 1 104 ? 11.397 -0.900 -14.039 1.00 92.25 104 ALA A CA 1
ATOM 785 C C . ALA A 1 104 ? 10.303 -1.476 -14.952 1.00 92.25 104 ALA A C 1
ATOM 787 O O . ALA A 1 104 ? 10.381 -2.632 -15.368 1.00 92.25 104 ALA A O 1
ATOM 788 N N . LEU A 1 105 ? 9.326 -0.646 -15.336 1.00 91.88 105 LEU A N 1
ATOM 789 C CA . LEU A 1 105 ? 8.255 -1.038 -16.250 1.00 91.88 105 LEU A CA 1
ATOM 790 C C . LEU A 1 105 ? 8.766 -1.289 -17.669 1.00 91.88 105 LEU A C 1
ATOM 792 O O . LEU A 1 105 ? 8.236 -2.167 -18.344 1.00 91.88 105 LEU A O 1
ATOM 796 N N . TYR A 1 106 ? 9.739 -0.518 -18.162 1.00 90.12 106 TYR A N 1
ATOM 797 C CA . TYR A 1 106 ? 10.324 -0.713 -19.493 1.00 90.12 106 TYR A CA 1
ATOM 798 C C . TYR A 1 106 ? 11.138 -2.005 -19.571 1.00 90.12 106 TYR A C 1
ATOM 800 O O . TYR A 1 106 ? 10.976 -2.786 -20.505 1.00 90.12 106 TYR A O 1
ATOM 808 N N . GLU A 1 107 ? 11.977 -2.249 -18.568 1.00 90.25 107 GLU A N 1
ATOM 809 C CA . GLU A 1 107 ? 12.859 -3.415 -18.524 1.00 90.25 107 GLU A CA 1
ATOM 810 C C . GLU A 1 107 ? 12.139 -4.688 -18.022 1.00 90.25 107 GLU A C 1
ATOM 812 O O . GLU A 1 107 ? 12.683 -5.786 -18.128 1.00 90.25 107 GLU A O 1
A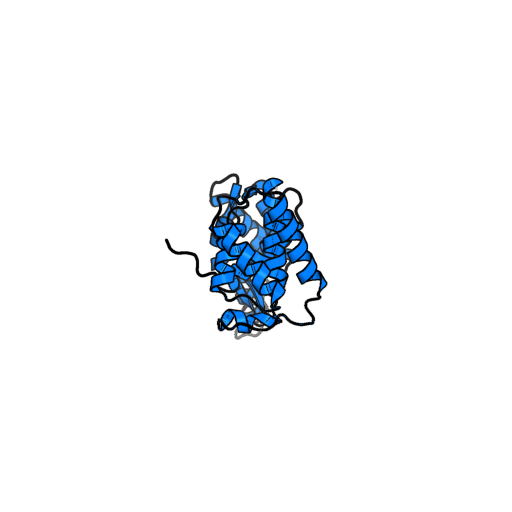TOM 817 N N . ASN A 1 108 ? 10.904 -4.552 -17.524 1.00 89.75 108 ASN A N 1
ATOM 818 C CA . ASN A 1 108 ? 10.056 -5.617 -16.982 1.00 89.75 108 ASN A CA 1
ATOM 819 C C . ASN A 1 108 ? 10.651 -6.331 -15.749 1.00 89.75 108 ASN A C 1
ATOM 821 O O . ASN A 1 108 ? 10.589 -7.560 -15.616 1.00 89.75 108 ASN A O 1
ATOM 825 N N . TRP A 1 109 ? 11.233 -5.549 -14.839 1.00 91.44 109 TRP A N 1
ATOM 826 C CA . TRP A 1 109 ? 11.819 -6.030 -13.585 1.00 91.44 109 TRP A CA 1
ATOM 827 C C . TRP A 1 109 ? 11.097 -5.465 -12.371 1.00 91.44 109 TRP A C 1
ATOM 829 O O . TRP A 1 109 ? 10.517 -4.380 -12.410 1.00 91.44 109 TRP A O 1
ATOM 839 N N . THR A 1 110 ? 11.170 -6.195 -11.263 1.00 90.75 110 THR A N 1
ATOM 840 C CA . THR A 1 110 ? 10.753 -5.702 -9.955 1.00 90.75 110 THR A CA 1
ATOM 841 C C . THR A 1 110 ? 11.661 -4.565 -9.492 1.00 90.75 110 THR A C 1
ATOM 843 O O . THR A 1 110 ? 12.820 -4.436 -9.896 1.00 90.75 110 THR A O 1
ATOM 846 N N . LEU A 1 111 ? 11.137 -3.740 -8.590 1.00 90.38 111 LEU A N 1
ATOM 847 C CA . LEU A 1 111 ? 11.942 -2.771 -7.864 1.00 90.38 111 LEU A CA 1
ATOM 848 C C . LEU A 1 111 ? 12.637 -3.436 -6.675 1.00 90.38 111 LEU A C 1
ATOM 850 O O . LEU A 1 111 ? 12.069 -4.289 -5.995 1.00 90.38 111 LEU A O 1
ATOM 854 N N . LYS A 1 112 ? 13.853 -2.973 -6.376 1.00 89.00 112 LYS A N 1
ATOM 855 C CA . LYS A 1 112 ? 14.478 -3.227 -5.07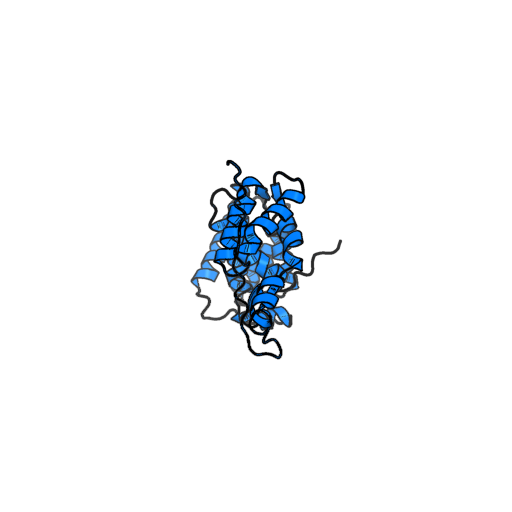7 1.00 89.00 112 LYS A CA 1
ATOM 856 C C . LYS A 1 112 ? 13.685 -2.533 -3.972 1.00 89.00 112 LYS A C 1
ATOM 858 O O . LYS A 1 112 ? 13.119 -1.460 -4.192 1.00 89.00 112 LYS A O 1
ATOM 863 N N . ARG A 1 113 ? 13.754 -3.075 -2.755 1.00 86.50 113 ARG A N 1
ATOM 864 C CA . ARG A 1 113 ? 13.107 -2.501 -1.563 1.00 86.50 113 ARG A CA 1
ATOM 865 C C . ARG A 1 113 ? 13.457 -1.027 -1.340 1.00 86.50 113 ARG A C 1
ATOM 867 O O . ARG A 1 113 ? 12.576 -0.226 -1.059 1.00 86.50 113 ARG A O 1
ATOM 874 N N . GLU A 1 114 ? 14.725 -0.659 -1.504 1.00 87.44 114 GLU A N 1
ATOM 875 C CA . GLU A 1 114 ? 15.192 0.729 -1.371 1.00 87.44 114 GLU A CA 1
ATOM 876 C C . GLU A 1 114 ? 14.542 1.677 -2.390 1.00 87.44 114 GLU A C 1
ATOM 878 O O . GLU A 1 114 ? 14.125 2.775 -2.034 1.00 87.44 114 GLU A O 1
ATOM 883 N N . HIS A 1 115 ? 14.368 1.235 -3.637 1.00 90.62 115 HIS A N 1
ATOM 884 C CA . HIS A 1 115 ? 13.691 2.020 -4.669 1.00 90.62 115 HIS A CA 1
ATOM 885 C C . HIS A 1 115 ? 12.191 2.126 -4.404 1.00 90.62 115 HIS A C 1
ATOM 887 O O . HIS A 1 115 ? 11.604 3.184 -4.605 1.00 90.62 115 HIS A O 1
ATOM 893 N N . LEU A 1 116 ? 11.573 1.050 -3.916 1.00 90.00 116 LEU A N 1
ATOM 894 C CA . LEU A 1 116 ? 10.164 1.064 -3.546 1.00 90.00 116 LEU A CA 1
ATOM 895 C C . LEU A 1 116 ? 9.904 2.027 -2.372 1.00 90.00 116 LEU A C 1
ATOM 897 O O . LEU A 1 116 ? 8.944 2.793 -2.401 1.00 90.00 116 LEU A O 1
ATOM 901 N N . ALA A 1 117 ? 10.813 2.080 -1.393 1.00 88.69 117 ALA A N 1
ATOM 902 C CA . ALA A 1 117 ? 10.758 3.062 -0.313 1.00 88.69 117 ALA A CA 1
ATOM 903 C C . ALA A 1 117 ? 10.847 4.508 -0.833 1.00 88.69 117 ALA A C 1
ATOM 905 O O . ALA A 1 117 ? 10.104 5.367 -0.361 1.00 88.69 117 ALA A O 1
ATOM 906 N N . LEU A 1 118 ? 11.690 4.789 -1.837 1.00 90.31 118 LEU A N 1
ATOM 907 C CA . LEU A 1 118 ? 11.733 6.112 -2.481 1.00 90.31 118 LEU A CA 1
ATOM 908 C C . LEU A 1 118 ? 10.384 6.482 -3.111 1.00 90.31 118 LEU A C 1
ATOM 910 O O . LEU A 1 118 ? 9.921 7.609 -2.938 1.00 90.31 118 LEU A O 1
ATOM 914 N N . VAL A 1 119 ? 9.721 5.530 -3.775 1.00 92.38 119 VAL A N 1
ATOM 915 C CA . VAL A 1 119 ? 8.382 5.738 -4.348 1.00 92.38 119 VAL A CA 1
ATOM 916 C C . VAL A 1 119 ? 7.360 6.057 -3.251 1.00 92.38 119 VAL A C 1
ATOM 918 O O . VAL A 1 119 ? 6.628 7.042 -3.362 1.00 92.38 119 VAL A O 1
ATOM 921 N N . TYR A 1 120 ? 7.336 5.296 -2.154 1.00 91.19 120 TYR A N 1
ATOM 922 C CA . TYR A 1 120 ? 6.411 5.564 -1.046 1.00 91.19 120 TYR A CA 1
ATOM 923 C C . TYR A 1 120 ? 6.696 6.871 -0.316 1.00 91.19 120 TYR A C 1
ATOM 925 O O . TYR A 1 120 ? 5.762 7.571 0.061 1.00 91.19 120 TYR A O 1
ATOM 933 N N . ASN A 1 121 ? 7.954 7.259 -0.156 1.00 89.12 121 ASN A N 1
ATOM 934 C CA . ASN A 1 121 ? 8.279 8.543 0.458 1.00 89.12 121 ASN A CA 1
ATOM 935 C C . ASN A 1 121 ? 7.864 9.724 -0.431 1.00 89.12 121 ASN A C 1
ATOM 937 O O . ASN A 1 121 ? 7.390 10.740 0.078 1.00 89.12 121 ASN A O 1
ATOM 941 N N . ALA A 1 122 ? 7.995 9.582 -1.754 1.00 90.38 122 ALA A N 1
ATOM 942 C CA . ALA A 1 122 ? 7.606 10.614 -2.709 1.00 90.38 122 ALA A CA 1
ATOM 943 C C . ALA A 1 122 ? 6.078 10.785 -2.814 1.00 90.38 122 ALA A C 1
ATOM 945 O O . ALA A 1 122 ? 5.590 11.913 -2.932 1.00 90.38 122 ALA A O 1
ATOM 946 N N . PHE A 1 123 ? 5.326 9.680 -2.754 1.00 90.75 123 PHE A N 1
ATOM 947 C CA . PHE A 1 123 ? 3.890 9.652 -3.062 1.00 90.75 123 PHE A CA 1
ATOM 948 C C . PHE A 1 123 ? 3.006 9.150 -1.910 1.00 90.75 123 PHE A C 1
ATOM 950 O O . PHE A 1 123 ? 1.955 9.716 -1.636 1.00 90.75 123 PHE A O 1
ATOM 957 N N . GLY A 1 124 ? 3.437 8.108 -1.207 1.00 87.56 124 GLY A N 1
ATOM 958 C CA . GLY A 1 124 ? 2.617 7.290 -0.312 1.00 87.56 124 GLY A CA 1
ATOM 959 C C . GLY A 1 124 ? 2.274 7.884 1.058 1.00 87.56 124 GLY A C 1
ATOM 960 O O . GLY A 1 124 ? 1.331 7.415 1.691 1.00 87.56 124 GLY A O 1
ATOM 961 N N . LEU A 1 125 ? 2.993 8.895 1.550 1.00 90.88 125 LEU A N 1
ATOM 962 C CA . LEU A 1 125 ? 2.848 9.327 2.952 1.00 90.88 125 LEU A CA 1
ATOM 963 C C . LEU A 1 125 ? 1.961 10.555 3.170 1.00 90.88 125 LEU A C 1
ATOM 965 O O . LEU A 1 125 ? 1.484 10.754 4.287 1.00 90.88 125 LEU A O 1
ATOM 969 N N . LYS A 1 126 ? 1.793 11.397 2.148 1.00 91.00 126 LYS A N 1
ATOM 970 C CA . LYS A 1 126 ? 1.213 12.745 2.275 1.00 91.00 126 LYS A CA 1
ATOM 971 C C . LYS A 1 126 ? -0.316 12.831 2.179 1.00 91.00 126 LYS A C 1
ATOM 973 O O . LYS A 1 126 ? -0.837 13.702 2.876 1.00 91.00 126 LYS A O 1
ATOM 978 N N . PRO A 1 127 ? -1.028 11.999 1.385 1.00 93.00 127 PRO A N 1
ATOM 979 C CA . PRO A 1 127 ? -2.480 12.112 1.267 1.00 93.00 127 PRO A CA 1
ATOM 980 C C . PRO A 1 127 ? -3.168 12.104 2.629 1.00 93.00 127 PRO A C 1
ATOM 982 O O . PRO A 1 127 ? -2.750 11.376 3.533 1.00 93.00 127 PRO A O 1
ATOM 985 N N . MET A 1 128 ? -4.191 12.942 2.786 1.00 94.31 128 MET A N 1
ATOM 986 C CA . MET A 1 128 ? -4.886 13.133 4.060 1.00 94.31 128 MET A CA 1
ATOM 987 C C . MET A 1 128 ? -6.283 12.521 4.046 1.00 94.31 128 MET A C 1
ATOM 989 O O . MET A 1 128 ? -7.036 12.702 3.093 1.00 94.31 128 MET A O 1
ATOM 993 N N . VAL A 1 129 ? -6.645 11.874 5.152 1.00 94.88 129 VAL A N 1
ATOM 994 C CA . VAL A 1 129 ? -7.955 11.256 5.381 1.00 94.88 129 VAL A CA 1
ATOM 995 C C . VAL A 1 129 ? -8.647 11.965 6.539 1.00 94.88 129 VAL A C 1
ATOM 997 O O . VAL A 1 129 ? -8.024 12.238 7.566 1.00 94.88 129 VAL A O 1
ATOM 1000 N N . LYS A 1 130 ? -9.936 12.282 6.384 1.00 94.62 130 LYS A N 1
ATOM 1001 C CA . LYS A 1 130 ? -10.742 12.943 7.425 1.00 94.62 130 LYS A CA 1
ATOM 1002 C C . LYS A 1 130 ? -11.125 11.975 8.544 1.00 94.62 130 LYS A C 1
ATOM 1004 O O . LYS A 1 130 ? -11.505 10.839 8.273 1.00 94.62 130 LYS A O 1
ATOM 1009 N N . ALA A 1 131 ? -11.158 12.469 9.780 1.00 93.06 131 ALA A N 1
ATOM 1010 C CA . ALA A 1 131 ? -11.506 11.682 10.963 1.00 93.06 131 ALA A CA 1
ATOM 1011 C C . ALA A 1 131 ? -12.913 11.076 10.937 1.00 93.06 131 ALA A C 1
ATOM 1013 O O . ALA A 1 131 ? -13.141 10.008 11.507 1.00 93.06 131 ALA A O 1
ATOM 1014 N N . SER A 1 132 ? -13.845 11.714 10.226 1.00 93.62 132 SER A N 1
ATOM 1015 C CA . SER A 1 132 ? -15.190 11.181 10.004 1.00 93.62 132 SER A CA 1
ATOM 1016 C C . SER A 1 132 ? -15.198 9.858 9.232 1.00 93.62 132 SER A C 1
ATOM 1018 O O . SER A 1 132 ? -16.179 9.134 9.315 1.00 93.62 132 SER A O 1
ATOM 1020 N N . LEU A 1 133 ? -14.128 9.544 8.494 1.00 95.00 133 LEU A N 1
ATOM 1021 C CA . LEU A 1 133 ? -14.032 8.372 7.620 1.00 95.00 133 LEU A CA 1
ATOM 1022 C C . LEU A 1 133 ? -13.210 7.226 8.220 1.00 95.00 133 LEU A C 1
ATOM 1024 O O . LEU A 1 133 ? -13.114 6.172 7.602 1.00 95.00 133 LEU A O 1
ATOM 1028 N N . TYR A 1 134 ? -12.612 7.396 9.407 1.00 94.44 134 TYR A N 1
ATOM 1029 C CA . TYR A 1 134 ? -11.833 6.322 10.037 1.00 94.44 134 TYR A CA 1
ATOM 1030 C C . TYR A 1 134 ? -12.660 5.058 10.318 1.00 94.44 134 TYR A C 1
ATOM 1032 O O . TYR A 1 134 ? -12.133 3.980 10.056 1.00 94.44 134 TYR A O 1
ATOM 1040 N N . PRO A 1 135 ? -13.924 5.131 10.791 1.00 94.19 135 PRO A N 1
ATOM 1041 C CA . PRO A 1 135 ? -14.740 3.930 10.967 1.00 94.19 135 PRO A CA 1
ATOM 1042 C C . PRO A 1 135 ? -14.937 3.155 9.657 1.00 94.19 135 PRO A C 1
ATOM 1044 O O . PRO A 1 135 ? -14.653 1.962 9.612 1.00 94.19 135 PRO A O 1
ATOM 1047 N N . ASP A 1 136 ? -15.317 3.842 8.575 1.00 95.25 136 ASP A N 1
ATOM 1048 C CA . ASP A 1 136 ? -15.527 3.224 7.257 1.00 95.25 136 ASP A CA 1
ATOM 1049 C C . ASP A 1 136 ? -14.233 2.621 6.695 1.00 95.25 136 ASP A C 1
ATOM 1051 O O . ASP A 1 136 ? -14.239 1.537 6.110 1.00 95.25 136 ASP A O 1
ATOM 1055 N N . LEU A 1 137 ? -13.108 3.312 6.904 1.00 95.12 137 LEU A N 1
ATOM 1056 C CA . LEU A 1 137 ? -11.781 2.838 6.528 1.00 95.12 137 LEU A CA 1
ATOM 1057 C C . LEU A 1 137 ? -11.432 1.533 7.256 1.00 95.12 137 LEU A C 1
ATOM 1059 O O . LEU A 1 137 ? -11.005 0.571 6.621 1.00 95.12 137 LEU A O 1
ATOM 1063 N N . MET A 1 138 ? -11.625 1.485 8.579 1.00 95.50 138 MET A N 1
ATOM 1064 C CA . MET A 1 138 ? -11.345 0.287 9.378 1.00 95.50 138 MET A CA 1
ATOM 1065 C C . MET A 1 138 ? -12.284 -0.861 9.004 1.00 95.50 138 MET A C 1
ATOM 1067 O O . MET A 1 138 ? -11.831 -1.997 8.893 1.00 95.50 138 MET A O 1
ATOM 1071 N N . TYR A 1 139 ? -13.559 -0.567 8.739 1.00 95.38 139 TYR A N 1
ATOM 1072 C CA . TYR A 1 139 ? -14.530 -1.560 8.288 1.00 95.38 139 TYR A CA 1
ATOM 1073 C C . TYR A 1 139 ? -14.123 -2.190 6.951 1.00 95.38 139 TYR A C 1
ATOM 1075 O O . TYR A 1 139 ? -14.115 -3.410 6.820 1.00 95.38 139 TYR A O 1
ATOM 1083 N N . LYS A 1 140 ? -13.705 -1.382 5.968 1.00 95.50 140 LYS A N 1
ATOM 1084 C CA . LYS A 1 140 ? -13.225 -1.896 4.674 1.00 95.50 140 LYS A CA 1
ATOM 1085 C C . LYS A 1 140 ? -11.942 -2.722 4.801 1.00 95.50 140 LYS A C 1
ATOM 1087 O O . LYS A 1 140 ? -11.811 -3.729 4.115 1.00 95.50 140 LYS A O 1
ATOM 1092 N N . LEU A 1 141 ? -11.022 -2.338 5.687 1.00 94.06 141 LEU A N 1
ATOM 1093 C CA . LEU A 1 141 ? -9.816 -3.131 5.965 1.00 94.06 141 LEU A CA 1
ATOM 1094 C C . LEU A 1 141 ? -10.142 -4.440 6.707 1.00 94.06 141 LEU A C 1
ATOM 1096 O O . LEU A 1 141 ? -9.488 -5.455 6.477 1.00 94.06 141 LEU A O 1
ATOM 1100 N N . SER A 1 142 ? -11.175 -4.450 7.552 1.00 93.94 142 SER A N 1
ATOM 1101 C CA . SER A 1 142 ? -11.690 -5.678 8.166 1.00 93.94 142 SER A CA 1
ATOM 1102 C C . SER A 1 142 ? -12.342 -6.600 7.134 1.00 93.94 142 SER A C 1
ATOM 1104 O O . SER A 1 142 ? -12.011 -7.780 7.089 1.00 93.94 142 SER A O 1
ATOM 1106 N N . ALA A 1 143 ? -13.145 -6.055 6.215 1.00 93.12 143 ALA A N 1
ATOM 1107 C CA . ALA A 1 143 ? -13.721 -6.803 5.093 1.00 93.12 143 ALA A CA 1
ATOM 1108 C C . ALA A 1 143 ? -12.666 -7.389 4.128 1.00 93.12 143 ALA A C 1
ATOM 1110 O O . ALA A 1 143 ? -12.980 -8.286 3.351 1.00 93.12 143 ALA A O 1
ATOM 1111 N N . ALA A 1 144 ? -11.425 -6.895 4.177 1.00 90.00 144 ALA A N 1
ATOM 1112 C CA . ALA A 1 144 ? -10.270 -7.440 3.462 1.00 90.00 144 ALA A CA 1
ATOM 1113 C C . ALA A 1 144 ? -9.471 -8.481 4.287 1.00 90.00 144 ALA A C 1
ATOM 1115 O O . ALA A 1 144 ? -8.329 -8.795 3.947 1.00 90.00 144 ALA A O 1
ATOM 1116 N N . ASP A 1 145 ? -10.037 -8.999 5.385 1.00 90.00 145 ASP A N 1
ATOM 1117 C CA . ASP A 1 145 ? -9.442 -9.990 6.298 1.00 90.00 145 ASP A CA 1
ATOM 1118 C C . ASP A 1 145 ? -8.122 -9.552 6.971 1.00 90.00 145 ASP A C 1
ATOM 1120 O O . ASP A 1 145 ? -7.287 -10.386 7.368 1.00 90.00 145 ASP A O 1
ATOM 1124 N N . ILE A 1 146 ? -7.913 -8.237 7.103 1.00 91.94 146 ILE A N 1
ATOM 1125 C CA . ILE A 1 146 ? -6.729 -7.655 7.755 1.00 91.94 146 ILE A CA 1
ATOM 1126 C C . ILE A 1 146 ? -6.972 -7.519 9.259 1.00 91.94 146 ILE A C 1
ATOM 1128 O O . ILE A 1 146 ? -6.123 -7.917 10.061 1.00 91.94 146 ILE A O 1
ATOM 1132 N N . PHE A 1 147 ? -8.136 -6.979 9.624 1.00 92.12 147 PHE A N 1
ATOM 1133 C CA . PHE A 1 147 ? -8.574 -6.744 11.001 1.00 92.12 147 PHE A CA 1
ATOM 1134 C C . PHE A 1 147 ? -9.767 -7.630 11.338 1.00 92.12 147 PHE A C 1
ATOM 1136 O O . PHE A 1 147 ? -10.655 -7.804 10.501 1.00 92.12 147 PHE A O 1
ATOM 1143 N N . ALA A 1 148 ? -9.828 -8.143 12.566 1.00 89.31 148 ALA A N 1
ATOM 1144 C CA . ALA A 1 148 ? -11.043 -8.791 13.041 1.00 89.31 148 ALA A CA 1
ATOM 1145 C C . ALA A 1 148 ? -12.164 -7.752 13.247 1.00 89.31 148 ALA A C 1
ATOM 1147 O O . ALA A 1 148 ? -11.897 -6.588 13.556 1.00 89.31 148 ALA A O 1
ATOM 1148 N N . GLU A 1 149 ? -13.421 -8.166 13.070 1.00 88.62 149 GLU A N 1
ATOM 1149 C CA . GLU A 1 149 ? -14.580 -7.263 13.156 1.00 88.62 149 GLU A CA 1
ATOM 1150 C C . GLU A 1 149 ? -14.675 -6.562 14.522 1.00 88.62 149 GLU A C 1
ATOM 1152 O O . GLU A 1 149 ? -15.008 -5.379 14.596 1.00 88.62 149 GLU A O 1
ATOM 1157 N N . ASP A 1 150 ? -14.304 -7.255 15.603 1.00 88.50 150 ASP A N 1
ATOM 1158 C CA . ASP A 1 150 ? -14.300 -6.724 16.970 1.00 88.50 150 ASP A CA 1
ATOM 1159 C C . ASP A 1 150 ? -13.167 -5.711 17.235 1.00 88.50 150 ASP A C 1
ATOM 1161 O O . ASP A 1 150 ? -13.185 -5.012 18.250 1.00 88.50 150 ASP A O 1
ATOM 1165 N N . GLU A 1 151 ? -12.183 -5.591 16.335 1.00 89.25 151 GLU A N 1
ATOM 1166 C CA . GLU A 1 151 ? -11.090 -4.615 16.438 1.00 89.25 151 GLU A CA 1
ATOM 1167 C C . GLU A 1 151 ? -11.443 -3.254 15.824 1.00 89.25 151 GLU A C 1
ATOM 1169 O O . GLU A 1 151 ? -10.838 -2.243 16.191 1.00 89.25 151 GLU A O 1
ATOM 1174 N N . VAL A 1 152 ? -12.417 -3.207 14.910 1.00 91.94 152 VAL A N 1
ATOM 1175 C CA . VAL A 1 152 ? -12.717 -2.040 14.060 1.00 91.94 152 VAL A CA 1
ATOM 1176 C C . VAL A 1 152 ? -12.943 -0.768 14.879 1.00 91.94 152 VAL A C 1
ATOM 1178 O O . VAL A 1 152 ? -12.328 0.267 14.603 1.00 91.94 152 VAL A O 1
ATOM 1181 N N . GLU A 1 153 ? -13.787 -0.833 15.911 1.00 92.50 153 GLU A N 1
ATOM 1182 C CA . GLU A 1 153 ? -14.104 0.328 16.750 1.00 92.50 153 GLU A CA 1
ATOM 1183 C C . GLU A 1 153 ? -12.889 0.822 17.539 1.00 92.50 153 GLU A C 1
ATOM 1185 O O . GLU A 1 153 ? -12.635 2.028 17.607 1.00 92.50 153 GLU A O 1
ATOM 1190 N N . ASN A 1 154 ? -12.109 -0.105 18.102 1.00 92.62 154 ASN A N 1
ATOM 1191 C CA . ASN A 1 154 ? -10.921 0.223 18.883 1.00 92.62 154 ASN A CA 1
ATOM 1192 C C . ASN A 1 154 ? -9.847 0.874 18.000 1.00 92.62 154 ASN A C 1
ATOM 1194 O O . ASN A 1 154 ? -9.308 1.919 18.358 1.00 92.62 154 ASN A O 1
ATOM 1198 N N . LEU A 1 155 ? -9.587 0.326 16.810 1.00 92.50 155 LEU A N 1
ATOM 1199 C CA . LEU A 1 155 ? -8.624 0.896 15.861 1.00 92.50 155 LEU A CA 1
ATOM 1200 C C . LEU A 1 155 ? -9.062 2.286 15.379 1.00 92.50 155 LEU A C 1
ATOM 1202 O O . LEU A 1 155 ? -8.262 3.223 15.348 1.00 92.50 155 LEU A O 1
ATOM 1206 N N . ALA A 1 156 ? -10.352 2.469 15.079 1.00 93.69 156 ALA A N 1
ATOM 1207 C CA . ALA A 1 156 ? -10.884 3.783 14.726 1.00 93.69 156 ALA A CA 1
ATOM 1208 C C . ALA A 1 156 ? -10.750 4.783 15.889 1.00 93.69 156 ALA A C 1
ATOM 1210 O O . ALA A 1 156 ? -10.449 5.960 15.666 1.00 93.69 156 ALA A O 1
ATOM 1211 N N . MET A 1 157 ? -10.941 4.331 17.133 1.00 92.25 157 MET A N 1
ATOM 1212 C CA . MET A 1 157 ? -10.751 5.150 18.330 1.00 92.25 157 MET A CA 1
ATOM 1213 C C . MET A 1 157 ? -9.282 5.531 18.535 1.00 92.25 157 MET A C 1
ATOM 1215 O O . MET A 1 157 ? -9.008 6.699 18.804 1.00 92.25 157 MET A O 1
ATOM 1219 N N . GLN A 1 158 ? -8.340 4.607 18.336 1.00 93.06 158 GLN A N 1
ATOM 1220 C CA . GLN A 1 158 ? -6.900 4.887 18.397 1.00 93.06 158 GLN A CA 1
ATOM 1221 C C . GLN A 1 158 ? -6.490 5.981 17.403 1.00 93.06 158 GLN A C 1
ATOM 1223 O O . GLN A 1 158 ? -5.753 6.899 17.761 1.00 93.06 158 GLN A O 1
ATOM 1228 N N . LEU A 1 159 ? -7.021 5.951 16.175 1.00 93.19 159 LEU A N 1
ATOM 1229 C CA . LEU A 1 159 ? -6.781 7.021 15.201 1.00 93.19 159 LEU A CA 1
ATOM 1230 C C . LEU A 1 159 ? -7.382 8.361 15.658 1.00 93.19 159 LEU A C 1
ATOM 1232 O O . LEU A 1 159 ? -6.747 9.406 15.509 1.00 93.19 159 LEU A O 1
ATOM 1236 N N . LYS A 1 160 ? -8.580 8.354 16.258 1.00 91.81 160 LYS A N 1
ATOM 1237 C CA . LYS A 1 160 ? -9.213 9.570 16.804 1.00 91.81 160 LYS A CA 1
ATOM 1238 C C . LYS A 1 160 ? -8.453 10.155 17.999 1.00 91.81 160 LYS A C 1
ATOM 1240 O O . LYS A 1 160 ? -8.395 11.375 18.124 1.00 91.81 160 LYS A O 1
ATOM 1245 N N . GLN A 1 161 ? -7.829 9.321 18.833 1.00 92.69 161 GLN A N 1
ATOM 1246 C CA . GLN A 1 161 ? -7.037 9.751 19.998 1.00 92.69 161 GLN A CA 1
ATOM 1247 C C . GLN A 1 161 ? -5.818 10.606 19.627 1.00 92.69 161 GLN A C 1
ATOM 1249 O O . GLN A 1 161 ? -5.294 11.329 20.472 1.00 92.69 161 GLN A O 1
ATOM 1254 N N . LEU A 1 162 ? -5.398 10.599 18.358 1.00 90.25 162 LEU A N 1
ATOM 1255 C CA . LEU A 1 162 ? -4.382 11.523 17.855 1.00 90.25 162 LEU A CA 1
ATOM 1256 C C . LEU A 1 162 ? -4.862 12.986 17.810 1.00 90.25 162 LEU A C 1
ATOM 1258 O O . LEU A 1 162 ? -4.056 13.862 17.499 1.00 90.25 162 LEU A O 1
ATOM 1262 N N . ASN A 1 163 ? -6.139 13.251 18.127 1.00 82.31 163 ASN A N 1
ATOM 1263 C CA . ASN A 1 163 ? -6.756 14.576 18.257 1.00 82.31 163 ASN A CA 1
ATOM 1264 C C . ASN A 1 163 ? -6.520 15.473 17.035 1.00 82.31 163 ASN A C 1
ATOM 1266 O O . ASN A 1 163 ? -6.224 16.662 17.152 1.00 82.31 163 ASN A O 1
ATOM 1270 N N . LYS A 1 164 ? -6.631 14.881 15.843 1.00 86.81 164 LYS A N 1
ATOM 1271 C CA . LYS A 1 164 ? -6.516 15.573 14.560 1.00 86.81 164 LYS A CA 1
ATOM 1272 C C . LYS A 1 164 ? -7.735 15.284 13.700 1.00 86.81 164 LYS A C 1
ATOM 1274 O O . LYS A 1 164 ? -8.079 14.124 13.476 1.00 86.81 164 LYS A O 1
ATOM 1279 N N . ASP A 1 165 ? -8.309 16.340 13.131 1.00 88.94 165 ASP A N 1
ATOM 1280 C CA . ASP A 1 165 ? -9.442 16.246 12.199 1.00 88.94 165 ASP A CA 1
ATOM 1281 C C . ASP A 1 165 ? -9.085 15.512 10.904 1.00 88.94 165 ASP A C 1
ATOM 1283 O O . ASP A 1 165 ? -9.963 15.021 10.187 1.00 88.94 165 ASP A O 1
ATOM 1287 N N . ARG A 1 166 ? -7.788 15.458 10.585 1.00 93.38 166 ARG A N 1
ATOM 1288 C CA . ARG A 1 166 ? -7.239 14.733 9.445 1.00 93.38 166 ARG A CA 1
ATOM 1289 C C . ARG A 1 166 ? -5.901 14.114 9.804 1.00 93.38 166 ARG A C 1
ATOM 1291 O O . ARG A 1 166 ? -5.072 14.755 10.451 1.00 93.38 166 ARG A O 1
ATOM 1298 N N . LEU A 1 167 ? -5.676 12.901 9.326 1.00 94.62 167 LEU A N 1
ATOM 1299 C CA . LEU A 1 167 ? -4.395 12.219 9.426 1.00 94.62 167 LEU A CA 1
ATOM 1300 C C . LEU A 1 167 ? -3.830 11.998 8.036 1.00 94.62 167 LEU A C 1
ATOM 1302 O O . LEU A 1 167 ? -4.566 11.713 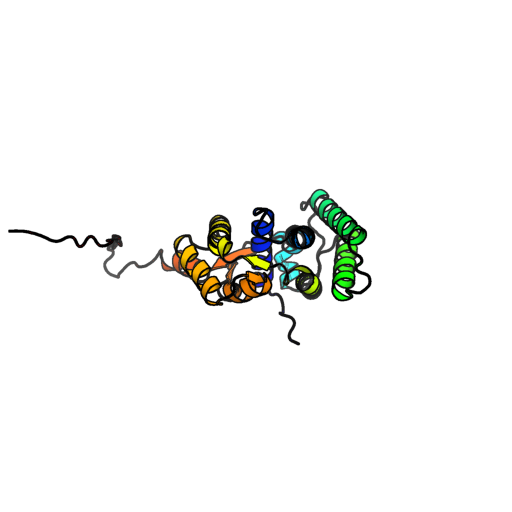7.091 1.00 94.62 167 LEU A O 1
ATOM 1306 N N . THR A 1 168 ? -2.514 12.117 7.912 1.00 94.69 168 THR A N 1
ATOM 1307 C CA . THR A 1 168 ? -1.846 11.656 6.698 1.00 94.69 168 THR A CA 1
ATOM 1308 C C . THR A 1 168 ? -1.851 10.131 6.658 1.00 94.69 168 THR A C 1
ATOM 1310 O O . THR A 1 168 ? -1.838 9.475 7.704 1.00 94.69 168 THR A O 1
ATOM 1313 N N . VAL A 1 169 ? -1.794 9.547 5.463 1.00 94.19 169 VAL A N 1
ATOM 1314 C CA . VAL A 1 169 ? -1.616 8.097 5.300 1.00 94.19 169 VAL A CA 1
ATOM 1315 C C . VAL A 1 169 ? -0.403 7.611 6.095 1.00 94.19 169 VAL A C 1
ATOM 1317 O O . VAL A 1 169 ? -0.492 6.612 6.800 1.00 94.19 169 VAL A O 1
ATOM 1320 N N . GLY A 1 170 ? 0.704 8.361 6.084 1.00 92.50 170 GLY A N 1
ATOM 1321 C CA . GLY A 1 170 ? 1.881 8.023 6.884 1.00 92.50 170 GLY A CA 1
ATOM 1322 C C . GLY A 1 170 ? 1.611 7.941 8.393 1.00 92.50 170 GLY A C 1
ATOM 1323 O O . GLY A 1 170 ? 2.174 7.078 9.058 1.00 92.50 170 GLY A O 1
ATOM 1324 N N . GLN A 1 171 ? 0.732 8.790 8.937 1.00 94.19 171 GLN A N 1
ATOM 1325 C CA . GLN A 1 171 ? 0.339 8.726 10.350 1.00 94.19 171 GLN A CA 1
ATOM 1326 C C . GLN A 1 171 ? -0.527 7.501 10.641 1.00 94.19 171 GLN A C 1
ATOM 1328 O O . GLN A 1 171 ? -0.279 6.819 11.627 1.00 94.19 171 GLN A O 1
ATOM 1333 N N . ILE A 1 172 ? -1.482 7.182 9.763 1.00 94.25 172 ILE A N 1
ATOM 1334 C CA . ILE A 1 172 ? -2.322 5.983 9.895 1.00 94.25 172 ILE A CA 1
ATOM 1335 C C . ILE A 1 172 ? -1.447 4.723 9.881 1.00 94.25 172 ILE A C 1
ATOM 1337 O O . ILE A 1 172 ? -1.566 3.872 10.760 1.00 94.25 172 ILE A O 1
ATOM 1341 N N . ILE A 1 173 ? -0.510 4.634 8.932 1.00 92.81 173 ILE A N 1
ATOM 1342 C CA . ILE A 1 173 ? 0.441 3.521 8.839 1.00 92.81 173 ILE A CA 1
ATOM 1343 C C . ILE A 1 173 ? 1.335 3.439 10.078 1.00 92.81 173 ILE A C 1
ATOM 1345 O O . ILE A 1 173 ? 1.556 2.346 10.586 1.00 92.81 173 ILE A O 1
ATOM 1349 N N . ALA A 1 174 ? 1.822 4.565 10.602 1.00 91.38 174 ALA A N 1
ATOM 1350 C CA . ALA A 1 174 ? 2.642 4.568 11.812 1.00 91.38 174 ALA A CA 1
ATOM 1351 C C . ALA A 1 174 ? 1.871 4.098 13.059 1.00 91.38 174 ALA A C 1
ATOM 1353 O O . ALA A 1 174 ? 2.468 3.488 13.943 1.00 91.38 174 ALA A O 1
ATOM 1354 N N . THR A 1 175 ? 0.563 4.362 13.129 1.00 92.31 175 THR A N 1
ATOM 1355 C CA . THR A 1 175 ? -0.293 3.910 14.234 1.00 92.31 175 THR A CA 1
ATOM 1356 C C . THR A 1 175 ? -0.636 2.427 14.130 1.00 92.31 175 THR A C 1
ATOM 1358 O O . THR A 1 175 ? -0.565 1.724 15.131 1.00 92.31 175 THR A O 1
ATOM 1361 N N . LEU A 1 176 ? -0.986 1.940 12.937 1.00 91.25 176 LEU A N 1
ATOM 1362 C CA . LEU A 1 176 ? -1.487 0.573 12.746 1.00 91.25 176 LEU A CA 1
ATOM 1363 C C . LEU A 1 176 ? -0.377 -0.446 12.445 1.00 91.25 176 LEU A C 1
ATOM 1365 O O . LEU A 1 176 ? -0.492 -1.616 12.796 1.00 91.25 176 LEU A O 1
ATOM 1369 N N . GLY A 1 177 ? 0.708 -0.009 11.804 1.00 89.06 177 GLY A N 1
ATOM 1370 C CA . GLY A 1 177 ? 1.816 -0.850 11.345 1.00 89.06 177 GLY A CA 1
ATOM 1371 C C . GLY A 1 177 ? 2.422 -1.766 12.416 1.00 89.06 177 GLY A C 1
ATOM 1372 O O . GLY A 1 177 ? 2.628 -2.943 12.118 1.00 89.06 177 GLY A O 1
ATOM 1373 N N . PRO A 1 178 ? 2.659 -1.304 13.662 1.00 88.25 178 PRO A N 1
ATOM 1374 C CA . PRO A 1 178 ? 3.194 -2.153 14.727 1.00 88.25 178 PRO A CA 1
ATOM 1375 C C . PRO A 1 178 ? 2.341 -3.383 15.061 1.00 88.25 178 PRO A C 1
ATOM 1377 O O . PRO A 1 178 ? 2.876 -4.348 15.608 1.00 88.25 178 PRO A O 1
ATOM 1380 N N . GLU A 1 179 ? 1.047 -3.381 14.735 1.00 86.25 179 GLU A N 1
ATOM 1381 C CA . GLU A 1 179 ? 0.137 -4.500 14.994 1.00 86.25 179 GLU A CA 1
ATOM 1382 C C . GLU A 1 179 ? 0.077 -5.513 13.847 1.00 86.25 179 GLU A C 1
ATOM 1384 O O . GLU A 1 179 ? -0.521 -6.577 14.004 1.00 86.25 179 GLU A O 1
ATOM 1389 N N . ILE A 1 180 ? 0.724 -5.229 12.714 1.00 90.19 180 ILE A N 1
ATOM 1390 C CA . ILE A 1 180 ? 0.643 -6.053 11.510 1.00 90.19 180 ILE A CA 1
ATOM 1391 C C . ILE A 1 180 ? 1.622 -7.234 11.537 1.00 90.19 180 ILE A C 1
ATOM 1393 O O . ILE A 1 180 ? 2.803 -7.108 11.856 1.00 90.19 180 ILE A O 1
ATOM 1397 N N . ILE A 1 181 ? 1.123 -8.394 11.114 1.00 88.81 181 ILE A N 1
ATOM 1398 C CA . ILE A 1 181 ? 1.861 -9.617 10.810 1.00 88.81 181 ILE A CA 1
ATOM 1399 C C . ILE A 1 181 ? 1.675 -9.951 9.330 1.00 88.81 181 ILE A C 1
ATOM 1401 O O . ILE A 1 181 ? 0.565 -9.927 8.802 1.00 88.81 181 ILE A O 1
ATOM 1405 N N . VAL A 1 182 ? 2.766 -10.335 8.668 1.00 87.81 182 VAL A N 1
ATOM 1406 C CA . VAL A 1 182 ? 2.746 -10.869 7.301 1.00 87.81 182 VAL A CA 1
ATOM 1407 C C . VAL A 1 182 ? 2.553 -12.385 7.353 1.00 87.81 182 VAL A C 1
ATOM 1409 O O . VAL A 1 182 ? 3.378 -13.101 7.921 1.00 87.81 182 VAL A O 1
ATOM 1412 N N . ARG A 1 183 ? 1.487 -12.891 6.729 1.00 87.44 183 ARG A N 1
ATOM 1413 C CA . ARG A 1 183 ? 1.210 -14.329 6.597 1.00 87.44 183 ARG A CA 1
ATOM 1414 C C . ARG A 1 183 ? 2.148 -14.979 5.565 1.00 87.44 183 ARG A C 1
ATOM 1416 O O . ARG A 1 183 ? 2.775 -14.310 4.732 1.00 87.44 183 ARG A O 1
ATOM 1423 N N . GLN A 1 184 ? 2.234 -16.313 5.577 1.00 84.19 184 GLN A N 1
ATOM 1424 C CA . GLN A 1 184 ? 3.083 -17.067 4.638 1.00 84.19 184 GLN A CA 1
ATOM 1425 C C . GLN A 1 184 ? 2.737 -16.762 3.172 1.00 84.19 184 GLN A C 1
ATOM 1427 O O . GLN A 1 184 ? 3.637 -16.467 2.387 1.00 84.19 184 GLN A O 1
ATOM 1432 N N . ASN A 1 185 ? 1.443 -16.684 2.849 1.00 82.38 185 ASN A N 1
ATOM 1433 C CA . ASN A 1 185 ? 0.922 -16.328 1.522 1.00 82.38 185 ASN A CA 1
ATOM 1434 C C . ASN A 1 185 ? 1.170 -14.859 1.103 1.00 82.38 185 ASN A C 1
ATOM 1436 O O . ASN A 1 185 ? 0.794 -14.471 0.003 1.00 82.38 185 ASN A O 1
ATOM 1440 N N . GLY A 1 186 ? 1.773 -14.029 1.962 1.00 82.94 186 GLY A N 1
ATOM 1441 C CA . GLY A 1 186 ? 2.077 -12.627 1.664 1.00 82.94 186 GLY A CA 1
ATOM 1442 C C . GLY A 1 186 ? 0.939 -11.641 1.920 1.00 82.94 186 GLY A C 1
ATOM 1443 O O . GLY A 1 186 ? 1.156 -10.444 1.719 1.00 82.94 186 GLY A O 1
ATOM 1444 N N . SER A 1 187 ? -0.224 -12.106 2.390 1.00 88.94 187 SER A N 1
ATOM 1445 C CA . SER A 1 187 ? -1.254 -11.230 2.953 1.00 88.94 187 SER A CA 1
ATOM 1446 C C . SER A 1 187 ? -0.827 -10.726 4.336 1.00 88.94 187 SER A C 1
ATOM 1448 O O . SER A 1 187 ? 0.131 -11.230 4.929 1.00 88.94 187 SER A O 1
ATOM 1450 N N . ILE A 1 188 ? -1.554 -9.750 4.871 1.00 90.94 188 ILE A N 1
ATOM 1451 C CA . ILE A 1 188 ? -1.324 -9.213 6.215 1.0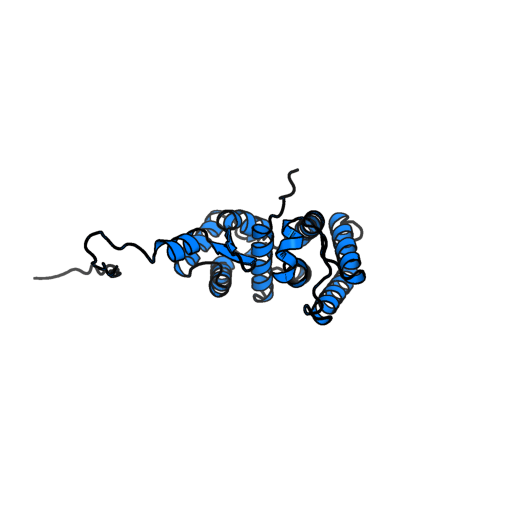0 90.94 188 ILE A CA 1
ATOM 1452 C C . ILE A 1 188 ? -2.517 -9.453 7.134 1.00 90.94 188 ILE A C 1
ATOM 1454 O O . ILE A 1 188 ? -3.610 -9.766 6.672 1.00 90.94 188 ILE A O 1
ATOM 1458 N N . THR A 1 189 ? -2.276 -9.356 8.438 1.00 92.12 189 THR A N 1
ATOM 1459 C CA . THR A 1 189 ? -3.279 -9.482 9.501 1.00 92.12 189 THR A CA 1
ATOM 1460 C C . THR A 1 189 ? -2.778 -8.848 10.793 1.00 92.12 189 THR A C 1
ATOM 1462 O O . THR A 1 189 ? -1.610 -8.475 10.853 1.00 92.12 189 THR A O 1
ATOM 1465 N N . THR A 1 190 ? -3.594 -8.759 11.841 1.00 89.31 190 THR A N 1
ATOM 1466 C CA . THR A 1 190 ? -3.143 -8.288 13.159 1.00 89.31 190 THR A CA 1
ATOM 1467 C C . THR A 1 190 ? -2.551 -9.397 14.022 1.00 89.31 190 THR A C 1
ATOM 1469 O O . THR A 1 190 ? -2.925 -10.570 13.927 1.00 89.31 190 THR A O 1
ATOM 1472 N N . LYS A 1 191 ? -1.664 -9.012 14.948 1.00 86.50 191 LYS A N 1
ATOM 1473 C CA . LYS A 1 191 ? -1.168 -9.876 16.031 1.00 86.50 191 LYS A CA 1
ATOM 1474 C C . LYS A 1 191 ? -2.303 -10.552 16.796 1.00 86.50 191 LYS A C 1
ATOM 1476 O O . LYS A 1 191 ? -2.242 -11.756 17.035 1.00 86.50 191 LYS A O 1
ATOM 1481 N N . ARG A 1 192 ? -3.350 -9.798 17.143 1.00 81.88 192 ARG A N 1
ATOM 1482 C CA . ARG A 1 192 ? -4.523 -10.314 17.860 1.00 81.88 192 ARG A CA 1
ATOM 1483 C C . ARG A 1 192 ? -5.248 -11.387 17.055 1.00 81.88 192 ARG A C 1
ATOM 1485 O O . ARG A 1 192 ? -5.509 -12.451 17.604 1.00 81.88 192 ARG A O 1
ATOM 1492 N N . THR A 1 193 ? -5.500 -11.153 15.765 1.00 80.88 193 THR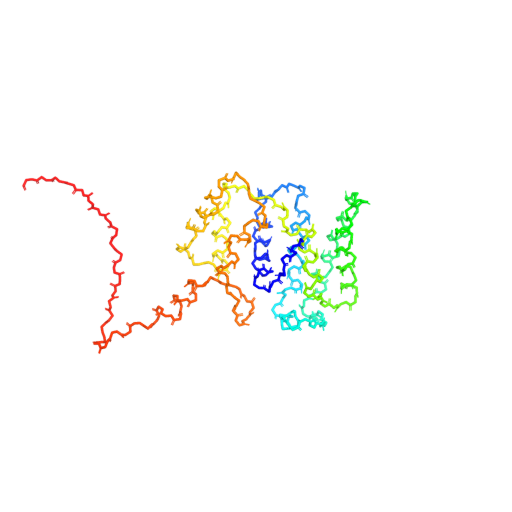 A N 1
ATOM 1493 C CA . THR A 1 193 ? -6.157 -12.141 14.893 1.00 80.88 193 THR A CA 1
ATOM 1494 C C . THR A 1 193 ? -5.387 -13.462 14.870 1.00 80.88 193 THR A C 1
ATOM 1496 O O . THR A 1 193 ? -5.981 -14.524 15.039 1.00 80.88 193 THR A O 1
ATOM 1499 N N . VAL A 1 194 ? -4.057 -13.410 14.755 1.00 79.31 194 VAL A N 1
ATOM 1500 C CA . VAL A 1 194 ? -3.197 -14.607 14.788 1.00 79.31 194 VAL A CA 1
ATOM 1501 C C . VAL A 1 194 ? -3.284 -15.323 16.136 1.00 79.31 194 VAL A C 1
ATOM 1503 O O . VAL A 1 194 ? -3.402 -16.547 16.163 1.00 79.31 194 VAL A O 1
ATOM 1506 N N . VAL A 1 195 ? -3.264 -14.588 17.253 1.00 76.44 195 VAL A N 1
ATOM 1507 C CA . VAL A 1 195 ? -3.406 -15.183 18.590 1.00 76.44 195 VAL A CA 1
ATOM 1508 C C . VAL A 1 195 ? -4.765 -15.866 18.736 1.00 76.44 195 VAL A C 1
ATOM 1510 O O . VAL A 1 195 ? -4.821 -17.017 19.157 1.00 76.44 195 VAL A O 1
ATOM 1513 N N . THR A 1 196 ? -5.855 -15.223 18.327 1.00 73.56 196 THR A N 1
ATOM 1514 C CA . THR A 1 196 ? -7.197 -15.816 18.396 1.00 73.56 196 THR A CA 1
ATOM 1515 C C . THR A 1 196 ? -7.332 -17.038 17.482 1.00 73.56 196 THR A C 1
ATOM 1517 O O . THR A 1 196 ? -7.907 -18.041 17.891 1.00 73.56 196 THR A O 1
ATOM 1520 N N . GLN A 1 197 ? -6.757 -17.014 16.277 1.00 68.12 197 GLN A N 1
ATOM 1521 C CA . GLN A 1 197 ? -6.832 -18.134 15.330 1.00 68.12 197 GLN A CA 1
ATOM 1522 C C . GLN A 1 197 ? -5.968 -19.337 15.742 1.00 68.12 197 GLN A C 1
ATOM 1524 O O . GLN A 1 197 ? -6.392 -20.477 15.565 1.00 68.12 197 GLN A O 1
ATOM 1529 N N . HIS A 1 198 ? -4.776 -19.110 16.304 1.00 61.53 198 HIS A N 1
ATOM 1530 C CA . HIS A 1 198 ? -3.863 -20.192 16.697 1.00 61.53 198 HIS A CA 1
ATOM 1531 C C . HIS A 1 198 ? -4.037 -20.669 18.143 1.00 61.53 198 HIS A C 1
ATOM 1533 O O . HIS A 1 198 ? -3.809 -21.845 18.412 1.00 61.53 198 HIS A O 1
ATOM 1539 N N . PHE A 1 199 ? -4.452 -19.798 19.066 1.00 57.53 199 PHE A N 1
ATOM 1540 C CA . PHE A 1 199 ? -4.622 -20.133 20.486 1.00 57.53 199 PHE A CA 1
ATOM 1541 C C . PHE A 1 199 ? -6.090 -20.181 20.931 1.00 57.53 199 PHE A C 1
ATOM 1543 O O . PHE A 1 199 ? -6.401 -20.842 21.918 1.00 57.53 199 PHE A O 1
ATOM 1550 N N . GLY A 1 200 ? -7.021 -19.567 20.192 1.00 45.97 200 GLY A N 1
ATOM 1551 C CA . GLY A 1 200 ? -8.460 -19.654 20.475 1.00 45.97 200 GLY A CA 1
ATOM 1552 C C . GLY A 1 200 ? -9.094 -21.008 20.130 1.00 45.97 200 GLY A C 1
ATOM 1553 O O . GLY A 1 200 ? -10.227 -21.260 20.529 1.00 45.97 200 GLY A O 1
ATOM 1554 N N . ALA A 1 201 ? -8.370 -21.903 19.447 1.00 44.19 201 ALA A N 1
ATOM 1555 C CA . ALA A 1 201 ? -8.831 -23.258 19.132 1.00 44.19 201 ALA A CA 1
ATOM 1556 C C . ALA A 1 201 ? -8.410 -24.329 20.161 1.00 44.19 201 ALA A C 1
ATOM 1558 O O . ALA A 1 201 ? -8.853 -25.472 20.055 1.00 44.19 201 ALA A O 1
ATOM 1559 N N . GLN A 1 202 ? -7.573 -24.008 21.157 1.00 41.69 202 GLN A N 1
ATOM 1560 C CA . GLN A 1 202 ? -7.130 -24.983 22.161 1.00 41.69 202 GLN A CA 1
ATOM 1561 C C . GLN A 1 202 ? -7.008 -24.365 23.556 1.00 41.69 202 GLN A C 1
ATOM 1563 O O . GLN A 1 202 ? -5.920 -24.117 24.061 1.00 41.69 202 GLN A O 1
ATOM 1568 N N . PHE A 1 203 ? -8.150 -24.237 24.228 1.00 36.25 203 PHE A N 1
ATOM 1569 C CA . PHE A 1 203 ? -8.207 -24.471 25.669 1.00 36.25 203 PHE A CA 1
ATOM 1570 C C . PHE A 1 203 ? -9.079 -25.703 25.910 1.00 36.25 203 PHE A C 1
ATOM 1572 O O . PHE A 1 203 ? -10.252 -25.604 26.259 1.00 36.25 203 PHE A O 1
ATOM 1579 N N . LEU A 1 204 ? -8.497 -26.887 25.702 1.00 36.97 204 LEU A N 1
ATOM 1580 C CA . LEU A 1 204 ? -8.931 -28.057 26.456 1.00 36.97 204 LEU A CA 1
ATOM 1581 C C . LEU A 1 204 ? -8.409 -27.840 27.875 1.00 36.97 204 LEU A C 1
ATOM 1583 O O . LEU A 1 204 ? -7.203 -27.888 28.118 1.00 36.97 204 LEU A O 1
ATOM 1587 N N . THR A 1 205 ? -9.308 -27.549 28.809 1.00 48.72 205 THR A N 1
ATOM 1588 C CA . THR A 1 205 ? -9.001 -27.765 30.222 1.00 48.72 205 THR A CA 1
ATOM 1589 C C . THR A 1 205 ? -8.709 -29.255 30.419 1.00 48.72 205 THR A C 1
ATOM 1591 O O . THR A 1 205 ? -9.210 -30.096 29.668 1.00 48.72 205 THR A O 1
ATOM 1594 N N . SER A 1 206 ? -7.902 -29.596 31.426 1.00 43.31 206 SER A N 1
ATOM 1595 C CA . SER A 1 206 ? -7.524 -30.978 31.778 1.00 43.31 206 SER A CA 1
ATOM 1596 C C . SER A 1 206 ? -8.709 -31.931 32.001 1.00 43.31 206 SER A C 1
ATOM 1598 O O . SER A 1 206 ? -8.507 -33.139 32.077 1.00 43.31 206 SER A O 1
ATOM 1600 N N . ASP A 1 207 ? -9.931 -31.395 32.052 1.00 48.44 207 ASP A N 1
ATOM 1601 C CA . ASP A 1 207 ? -11.163 -32.105 32.381 1.00 48.44 207 ASP A CA 1
ATOM 1602 C C . ASP A 1 207 ? -12.118 -32.230 31.170 1.00 48.44 207 ASP A C 1
ATOM 1604 O O . ASP A 1 207 ? -13.234 -32.727 31.303 1.00 48.44 207 ASP A O 1
ATOM 1608 N N . GLY A 1 208 ? -11.710 -31.788 29.971 1.00 40.38 208 GLY A N 1
ATOM 1609 C CA . GLY A 1 208 ? -12.422 -32.079 28.718 1.00 40.38 208 GLY A CA 1
ATOM 1610 C C . GLY A 1 208 ? -13.784 -31.394 28.518 1.00 40.38 208 GLY A C 1
ATOM 1611 O O . GLY A 1 208 ? -14.555 -31.836 27.668 1.00 40.38 208 GLY A O 1
ATOM 1612 N N . MET A 1 209 ? -14.104 -30.318 29.246 1.00 38.22 209 MET A N 1
ATOM 1613 C CA . MET A 1 209 ? -15.380 -29.598 29.089 1.00 38.22 209 MET A CA 1
ATOM 1614 C C . MET A 1 209 ? -15.218 -28.243 28.384 1.00 38.22 209 MET A C 1
ATOM 1616 O O . MET A 1 209 ? -14.458 -27.384 28.833 1.00 38.22 209 MET A O 1
ATOM 1620 N N . MET A 1 210 ? -15.990 -28.028 27.306 1.00 37.81 210 MET A N 1
ATOM 1621 C CA . MET A 1 210 ? -16.143 -26.719 26.658 1.00 37.81 210 MET A CA 1
ATOM 1622 C C . MET A 1 210 ? -16.913 -25.763 27.577 1.00 37.81 210 MET A C 1
ATOM 1624 O O . MET A 1 210 ? -18.068 -26.023 27.914 1.00 37.81 210 MET A O 1
ATOM 1628 N N . LYS A 1 211 ? -16.328 -24.610 27.918 1.00 37.28 211 LYS A N 1
ATOM 1629 C CA . LYS A 1 211 ? -17.109 -23.462 28.398 1.00 37.28 211 LYS A CA 1
ATOM 1630 C C . LYS A 1 211 ? -17.506 -22.610 27.199 1.00 37.28 211 LYS A C 1
ATOM 1632 O O . LYS A 1 211 ? -16.670 -21.933 26.609 1.00 37.28 211 LYS A O 1
ATOM 1637 N N . VAL A 1 212 ? -18.791 -22.638 26.857 1.00 37.06 212 VAL A N 1
ATOM 1638 C CA . VAL A 1 212 ? -19.394 -21.650 25.959 1.00 37.06 212 VAL A CA 1
ATOM 1639 C C . VAL A 1 212 ? -19.340 -20.306 26.679 1.00 37.06 212 VAL A C 1
ATOM 1641 O O . VAL A 1 212 ? -19.945 -20.142 27.738 1.00 37.06 212 VAL A O 1
ATOM 1644 N N . GLY A 1 213 ? -18.588 -19.353 26.131 1.00 35.59 213 GLY A N 1
ATOM 1645 C CA . GLY A 1 213 ? -18.660 -17.960 26.552 1.00 35.59 213 GLY A CA 1
ATOM 1646 C C . GLY A 1 213 ? -20.006 -17.392 26.126 1.00 35.59 213 GLY A C 1
ATOM 1647 O O . GLY A 1 213 ? -20.133 -16.843 25.037 1.00 35.59 213 GLY A O 1
ATOM 1648 N N . THR A 1 214 ? -21.037 -17.564 26.952 1.00 33.03 214 THR A N 1
ATOM 1649 C CA . THR A 1 214 ? -22.289 -16.837 26.766 1.00 33.03 214 THR A CA 1
ATOM 1650 C C . THR A 1 214 ? -22.011 -15.363 27.005 1.00 33.03 214 THR A C 1
ATOM 1652 O O . THR A 1 214 ? -21.739 -14.934 28.125 1.00 33.03 214 THR A O 1
ATOM 1655 N N . CYS A 1 215 ? -22.074 -14.603 25.917 1.00 36.00 215 CYS A N 1
ATOM 1656 C CA . CYS A 1 215 ? -22.300 -13.173 25.927 1.00 36.00 215 CYS A CA 1
ATOM 1657 C C . CYS A 1 215 ? -23.537 -12.890 26.798 1.00 36.00 215 CYS A C 1
ATOM 1659 O O . CYS A 1 215 ? -24.637 -13.326 26.465 1.00 36.00 215 CYS A O 1
ATOM 1661 N N . SER A 1 216 ? -23.369 -12.192 27.918 1.00 32.22 216 SER A N 1
ATOM 1662 C CA . SER A 1 216 ? -24.482 -11.556 28.621 1.00 32.22 216 SER A CA 1
ATOM 1663 C C . SER A 1 216 ? -24.194 -10.064 28.697 1.00 32.22 216 SER A C 1
ATOM 1665 O O . SER A 1 216 ? -23.525 -9.585 29.614 1.00 32.22 216 SER A O 1
ATOM 1667 N N . MET A 1 217 ? -24.678 -9.339 27.688 1.00 35.66 217 MET A N 1
ATOM 1668 C CA . MET A 1 217 ? -24.974 -7.922 27.848 1.00 35.66 217 MET A CA 1
ATOM 1669 C C . MET A 1 217 ? -26.024 -7.760 28.951 1.00 35.66 217 MET A C 1
ATOM 1671 O O . MET A 1 217 ? -26.982 -8.527 29.043 1.00 35.66 217 MET A O 1
ATOM 1675 N N . PHE A 1 218 ? -25.789 -6.754 29.784 1.00 39.69 218 PHE A N 1
ATOM 1676 C CA . PHE A 1 218 ? -26.679 -6.241 30.812 1.00 39.69 218 PHE A CA 1
ATOM 1677 C C . PHE A 1 218 ? -28.103 -6.002 30.297 1.00 39.69 218 PHE A C 1
ATOM 1679 O O . PHE A 1 218 ? -28.285 -5.375 29.257 1.00 39.69 218 PHE A O 1
ATOM 1686 N N . LEU A 1 219 ? -29.090 -6.354 31.117 1.00 35.59 219 LEU A N 1
ATOM 1687 C CA . LEU A 1 219 ? -30.294 -5.547 31.292 1.00 35.59 219 LEU A CA 1
ATOM 1688 C C . LEU A 1 219 ? -30.569 -5.463 32.793 1.00 35.59 219 LEU A C 1
ATOM 1690 O O . LEU A 1 219 ? -31.178 -6.343 33.394 1.00 35.59 219 LEU A O 1
ATOM 1694 N N . ASP A 1 220 ? -30.046 -4.393 33.381 1.00 41.44 220 ASP A N 1
ATOM 1695 C CA . ASP A 1 220 ? -30.591 -3.801 34.593 1.00 41.44 220 ASP A CA 1
ATOM 1696 C C . ASP A 1 220 ? -31.910 -3.129 34.188 1.00 41.44 220 ASP A C 1
ATOM 1698 O O . ASP A 1 220 ? -31.909 -2.242 33.332 1.00 41.44 220 ASP A O 1
ATOM 1702 N N . LEU A 1 221 ? -33.034 -3.557 34.758 1.00 34.75 221 LEU A N 1
ATOM 1703 C CA . LEU A 1 221 ? -34.240 -2.740 34.856 1.00 34.75 221 LEU A CA 1
ATOM 1704 C C . LEU A 1 221 ? -35.045 -3.198 36.071 1.00 34.75 221 LEU A C 1
ATOM 1706 O O . LEU A 1 221 ? -35.342 -4.371 36.279 1.00 34.75 221 LEU A O 1
ATOM 1710 N N . SER A 1 222 ? -35.303 -2.199 36.895 1.00 39.47 222 SER A N 1
ATOM 1711 C CA . SER A 1 222 ? -35.873 -2.197 38.225 1.00 39.47 222 SER A CA 1
ATOM 1712 C C . SER A 1 222 ? -37.359 -2.579 38.292 1.00 39.47 222 SER A C 1
ATOM 1714 O O . SER A 1 222 ? -38.058 -2.628 37.285 1.00 39.47 222 SER A O 1
ATOM 1716 N N . LEU A 1 223 ? -37.816 -2.674 39.550 1.00 35.75 223 LEU A N 1
ATOM 1717 C CA . LEU A 1 223 ? -39.164 -2.388 40.067 1.00 35.75 223 LEU A CA 1
ATOM 1718 C C . LEU A 1 223 ? -40.167 -3.548 40.214 1.00 35.75 223 LEU A C 1
ATOM 1720 O O . LEU A 1 223 ? -40.812 -3.978 39.268 1.00 35.75 223 LEU A O 1
ATOM 1724 N N . ALA A 1 224 ? -40.415 -3.840 41.497 1.00 39.38 224 ALA A N 1
ATOM 1725 C CA . ALA A 1 224 ? -41.703 -3.685 42.189 1.00 39.38 224 ALA A CA 1
ATOM 1726 C C . ALA A 1 224 ? -42.380 -4.967 42.714 1.00 39.38 224 ALA A C 1
ATOM 1728 O O . ALA A 1 224 ? -42.841 -5.802 41.945 1.00 39.38 224 ALA A O 1
ATOM 1729 N N . GLN A 1 225 ? -42.545 -4.928 44.048 1.00 39.31 225 GLN A N 1
ATOM 1730 C CA . GLN A 1 225 ? -43.435 -5.673 44.956 1.00 39.31 225 GLN A CA 1
ATOM 1731 C C . GLN A 1 225 ? -43.015 -7.077 45.391 1.00 39.31 225 GLN A C 1
ATOM 1733 O O . GLN A 1 225 ? -43.048 -8.020 44.578 1.00 39.31 225 GLN A O 1
#

Organism: NCBI:txid241478

Foldseek 3Di:
DDLPLCDLQLLQVLQLLLVLVLVPPPFFDPVLNLLSQLSNLLCVFQLALVCPVCQNVQHKDAGDPVVDVVSLVSNVVSLVVVVVPDPCVPVPLCVQLSVQSVVCSVVRMHDGSVSNSSSCVSRRWATKGFLVCQLVSLVSCVVVVAEPPVCSVVLSVQVCVVVDRMHTSNRSSVSCVVQWDQDPSRHIHGPVVVCCVVVVVDDPDPVRDDDDPDDDDDDDDDDDD

Sequence (225 aa):
MNSPIVDYGTAKLMAELYDVLDDMPNAVEQSDKSVVAIVRNVNRLFLHPSVKDALISGCIARLPASLCQMEIAELRGIIQTFSAKTVIVNESDKICAICLLVKALYENWTLKREHLALVYNAFGLKPMVKASLYPDLMYKLSAADIFAEDEVENLAMQLKQLNKDRLTVGQIIATLGPEIIVRQNGSITTKRTVVTQHFGAQFLTSDGMMKVGTCSMFLDLSLAQ

Secondary structure (DSSP, 8-state):
-------HHHHHHHHHHHHHHHT-TTSS-GGGHHHHHHHHHHHHHHS-GGGHHHHHHT---BPPTTS-HHHHHHHHHHHHHHHHHS-GGG-HHHHHHHHHHHHHHHHTBPPPHHHHHHHIIIIIS--EEEGGGHHHHHHHHHHTTSS-GGGHHHHHHHHHTT--SEEEHHHHHHHHGGGEEE-TTS-EEEHHHHHHHHHTT----TT------------------